Protein AF-A0A1L7XWR5-F1 (afdb_monomer)

InterPro domains:
  IPR015366 Peptidase S53, activation domain [PF09286] (28-87)
  IPR036852 Peptidase S8/S53 domain superfamily [G3DSA:3.40.50.200] (142-328)
  IPR036852 Peptidase S8/S53 domain superfamily [SSF52743] (166-321)
  IPR050819 Tripeptidyl-peptidase I and related peptidases [PTHR14218] (2-321)

Nearest PDB structures (foldseek):
  6fj3-assembly1_A  TM=2.802E-01  e=8.140E-01  Homo sapiens
  8opq-assembly1_B  TM=5.901E-01  e=5.279E+00  Homo sapiens

Foldseek 3Di:
DQCPDPPHPNDVVFDDPVRLQVVQDDDDDSFNDDDDDDDQVVVCVQFVWDKDWDADPPPRDIDIETPDTHHPPVCPVVDLDDPPYPDPDDFDDDDPPPPPDDDPDDDPPDDDPADDDDDDDDDPPPDPDVPLSCLCVLVPPPPPPVVVPDDQFEEEEEDEAQAAADLVLLLVLCCRRLVDDPCVVQDAAEDEFQLFHHDDDDDDCRRHVVNHVRVSVVCSNRPPHHYYYYTYHGPLCPQQQQPVSNNDPPRGGPNGNVHHATLEYEYATFTWDDPPPSSLVVVLVSLVSCVSNNHAYEYEQDPPAQDPPPPHRTTTPPQVSPVPDPRYHYPHDPRPDD

Sequence (338 aa):
MDVSDPLSPNYGKHWSPEKVSISSKMSTSNKKQLVETFASSEAQSLLKTEYREYEHLGTSKRSVGCEEYSVPADLRRHIDYVTPTVNTAVIIKRSSNRWGGRPEMTPNTNLPPPIIPGKLTKRDSGGYFIGLGNFQLLSCPEHPRLLADIPRSTYAVVEYNSQGYYAPDLFSFLANLVTVTNYANYDPTVYVMSDANMYQGSPNFDDYGEGNLDVQVAQGLVYPAHTMYYQLNDDDVFLDAVDASYCSVGKAGSNCGTIPIADVIGVSWGGEETPGNAYQTRTCNEYMKLGLLGTTMLYASGDNGVGDGCTTFQIDFSASCLSDLPVVSASAPVAIPC

Secondary structure (DSSP, 8-state):
-TTT-TTSTTTT-PPPHHHHHHHTPPTT-S-SS------HHHHHHHHT---EEEE-TTT--EEEE-S-----GGGGGG-S--TTSS---------STTS---------S-PPPPPPSS-----SSS-----GGGHHHHS-TT-HHHHSSS---EEEEEE-TT----HHHHHHHHHHTS--TTGGGG--EEEE-TT-----SS--HHHHHHHHHHHHHHHHHHTTSEEEEEE-SSGGGHHHHH-TTT--TTTS-TTTT-SPPPSEEEE---EE--TT-HHHHHHHHHHHHHHHHTPEEEEE--SSTT-TTSSS--PEETGGGGGG-SSEEEE-------

Solvent-accessible surface area (backbone atoms only — not comparable to full-atom values): 20399 Å² total; per-residue (Å²): 103,62,40,73,35,87,85,37,98,40,41,76,60,49,44,52,72,66,56,56,51,62,78,63,61,66,89,96,49,93,48,79,59,90,84,82,92,68,57,69,71,54,48,24,62,69,27,62,36,61,78,46,82,44,66,41,90,90,74,68,52,72,46,64,24,26,90,54,72,48,71,60,76,88,47,53,88,77,50,84,72,71,82,68,32,75,68,84,77,69,66,54,88,78,72,83,81,74,69,70,84,70,77,85,77,73,86,70,92,74,72,74,78,87,80,78,83,89,73,93,72,85,64,100,65,95,59,90,64,86,58,68,73,50,40,58,68,63,35,65,78,89,41,74,74,65,62,71,76,49,79,82,54,36,40,27,40,51,45,50,37,51,40,20,56,54,66,72,59,45,40,50,44,32,42,73,49,59,62,42,81,68,37,82,81,66,63,57,54,74,44,70,38,70,69,28,51,66,51,82,73,82,92,46,62,90,48,24,43,64,43,36,50,51,51,44,53,50,49,42,54,49,55,90,44,53,42,34,35,38,39,26,46,49,86,85,41,60,56,13,35,54,33,57,45,61,49,46,83,90,75,44,28,94,54,41,30,64,47,81,83,45,48,30,36,40,28,81,62,43,24,72,60,58,88,89,40,49,63,62,54,50,52,40,57,52,53,48,51,41,34,41,55,56,27,39,38,36,23,36,30,57,92,56,53,56,18,93,68,89,75,55,84,46,53,1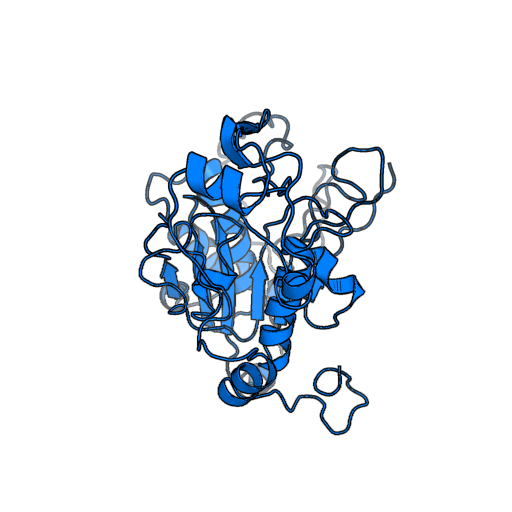8,27,68,30,52,51,37,86,84,38,94,39,48,46,50,64,69,61,82,74,66,78,132

Mean predicted aligned error: 13.25 Å

Structure (mmCIF, N/CA/C/O backbone):
data_AF-A0A1L7XWR5-F1
#
_entry.id   AF-A0A1L7XWR5-F1
#
loop_
_atom_site.group_PDB
_atom_site.id
_atom_site.type_symbol
_atom_site.label_atom_id
_atom_site.label_alt_id
_atom_site.label_comp_id
_atom_site.label_asym_id
_atom_site.label_entity_id
_atom_site.label_seq_id
_atom_site.pdbx_PDB_ins_code
_atom_site.Cartn_x
_atom_site.Cartn_y
_atom_site.Cartn_z
_atom_site.occupancy
_atom_site.B_iso_or_equiv
_atom_site.auth_seq_id
_atom_site.auth_comp_id
_atom_site.auth_asym_id
_atom_site.auth_atom_id
_atom_site.pdbx_PDB_model_num
ATOM 1 N N . MET A 1 1 ? -7.306 -19.346 0.291 1.00 76.62 1 MET A N 1
ATOM 2 C CA . MET A 1 1 ? -6.435 -20.529 0.124 1.00 76.62 1 MET A CA 1
ATOM 3 C C . MET A 1 1 ? -6.655 -21.266 -1.191 1.00 76.62 1 MET A C 1
ATOM 5 O O . MET A 1 1 ? -5.682 -21.474 -1.890 1.00 76.62 1 MET A O 1
ATOM 9 N N . ASP A 1 2 ? -7.885 -21.617 -1.584 1.00 84.81 2 ASP A N 1
ATOM 10 C CA . ASP A 1 2 ? -8.145 -22.416 -2.804 1.00 84.81 2 ASP A CA 1
ATOM 11 C C . ASP A 1 2 ? -7.499 -21.880 -4.104 1.00 84.81 2 ASP A C 1
ATOM 13 O O . ASP A 1 2 ? -6.978 -22.650 -4.898 1.00 84.81 2 ASP A O 1
ATOM 17 N N . VAL A 1 3 ? -7.479 -20.560 -4.311 1.00 84.81 3 VAL A N 1
ATOM 18 C CA . VAL A 1 3 ? -6.892 -19.950 -5.524 1.00 84.81 3 VAL A CA 1
ATOM 19 C C . VAL A 1 3 ? -5.383 -19.693 -5.433 1.00 84.81 3 VAL A C 1
ATOM 21 O O . VAL A 1 3 ? -4.763 -19.347 -6.433 1.00 84.81 3 VAL A O 1
ATOM 24 N N . SER A 1 4 ? -4.797 -19.844 -4.242 1.00 83.06 4 SER A N 1
ATOM 25 C CA . SER A 1 4 ? -3.403 -19.496 -3.932 1.00 83.06 4 SER A CA 1
ATOM 26 C C . SER A 1 4 ? -2.537 -20.708 -3.573 1.00 83.06 4 SER A C 1
ATOM 28 O O . SER A 1 4 ? -1.318 -20.591 -3.546 1.00 83.06 4 SER A O 1
ATOM 30 N N . ASP A 1 5 ? -3.143 -21.860 -3.279 1.00 84.06 5 ASP A N 1
ATOM 31 C CA . ASP A 1 5 ? -2.434 -23.115 -3.028 1.00 84.06 5 ASP A CA 1
ATOM 32 C C . ASP A 1 5 ? -1.993 -23.742 -4.363 1.00 84.06 5 ASP A C 1
ATOM 34 O O . ASP A 1 5 ? -2.866 -24.096 -5.159 1.00 84.06 5 ASP A O 1
ATOM 38 N N . PRO A 1 6 ? -0.682 -23.919 -4.624 1.00 85.69 6 PRO A N 1
ATOM 39 C CA . PRO A 1 6 ? -0.184 -24.499 -5.874 1.00 85.69 6 PRO A CA 1
ATOM 40 C C . PRO A 1 6 ? -0.630 -25.950 -6.108 1.00 85.69 6 PRO A C 1
ATOM 42 O O . PRO A 1 6 ? -0.539 -26.440 -7.232 1.00 85.69 6 PRO A O 1
ATOM 45 N N . LEU A 1 7 ? -1.109 -26.649 -5.073 1.00 91.44 7 LEU A N 1
ATOM 46 C CA . LEU A 1 7 ? -1.662 -28.000 -5.183 1.00 91.44 7 LEU A CA 1
ATOM 47 C C . LEU A 1 7 ? -3.163 -28.007 -5.503 1.00 91.44 7 LEU A C 1
ATOM 49 O O . LEU A 1 7 ? -3.713 -29.062 -5.832 1.00 91.44 7 LEU A O 1
ATOM 53 N N . SER A 1 8 ? -3.843 -26.860 -5.417 1.00 91.00 8 SER A N 1
ATOM 54 C CA . SER A 1 8 ? -5.266 -26.771 -5.728 1.00 91.00 8 SER A CA 1
ATOM 55 C C . SER A 1 8 ? -5.517 -26.820 -7.241 1.00 91.00 8 SER A C 1
ATOM 57 O O . SER A 1 8 ? -4.844 -26.127 -8.008 1.00 91.00 8 SER A O 1
ATOM 59 N N . PRO A 1 9 ? -6.570 -27.523 -7.710 1.00 94.75 9 PRO A N 1
ATOM 60 C CA . PRO A 1 9 ? -7.028 -27.413 -9.097 1.00 94.75 9 PRO A CA 1
ATOM 61 C C . PRO A 1 9 ? -7.521 -26.000 -9.469 1.00 94.75 9 PRO A C 1
ATOM 63 O O . PRO A 1 9 ? -7.780 -25.733 -10.649 1.00 94.75 9 PRO A O 1
ATOM 66 N N . ASN A 1 10 ? -7.694 -25.106 -8.490 1.00 90.62 10 ASN A N 1
ATOM 67 C CA . ASN A 1 10 ? -8.082 -23.710 -8.681 1.00 90.62 10 ASN A CA 1
ATOM 68 C C . ASN A 1 10 ? -6.920 -22.720 -8.553 1.00 90.62 10 ASN A C 1
ATOM 70 O O . ASN A 1 10 ? -7.166 -21.516 -8.625 1.00 90.62 10 ASN A O 1
ATOM 74 N N . TYR A 1 11 ? -5.678 -23.193 -8.420 1.00 89.25 11 TYR A N 1
ATOM 75 C CA . TYR A 1 11 ? -4.504 -22.324 -8.374 1.00 89.25 11 TYR A CA 1
ATOM 76 C C . TYR A 1 11 ? -4.467 -21.345 -9.558 1.00 89.25 11 TYR A C 1
ATOM 78 O O . TYR A 1 11 ? -4.669 -21.740 -10.710 1.00 89.25 11 TYR A O 1
ATOM 86 N N . GLY A 1 12 ? -4.263 -20.057 -9.266 1.00 84.75 12 GLY A N 1
ATOM 87 C CA . GLY A 1 12 ? -4.230 -18.978 -10.259 1.00 84.75 12 GLY A CA 1
ATOM 88 C C . GLY A 1 12 ? -5.597 -18.587 -10.838 1.00 84.75 12 GLY A C 1
ATOM 89 O O . GLY A 1 12 ? -5.690 -17.635 -11.611 1.00 84.75 12 GLY A O 1
ATOM 90 N N . LYS A 1 13 ? -6.691 -19.270 -10.464 1.00 90.44 13 LYS A N 1
ATOM 91 C CA . LYS A 1 13 ? -8.064 -18.905 -10.865 1.00 90.44 13 LYS A CA 1
ATOM 92 C C . LYS A 1 13 ? -8.631 -17.838 -9.927 1.00 90.44 13 LYS A C 1
ATOM 94 O O . LYS A 1 13 ? -9.610 -18.071 -9.211 1.00 90.44 13 LYS A O 1
ATOM 99 N N . HIS A 1 14 ? -7.983 -16.675 -9.927 1.00 89.19 14 HIS A N 1
ATOM 100 C CA . HIS A 1 14 ? -8.371 -15.508 -9.139 1.00 89.19 14 HIS A CA 1
ATOM 101 C C . HIS A 1 14 ? -9.806 -15.051 -9.453 1.00 89.19 14 HIS A C 1
ATOM 103 O O . HIS A 1 14 ? -10.404 -15.386 -10.478 1.00 89.19 14 HIS A O 1
ATOM 109 N N . TRP A 1 15 ? -10.413 -14.359 -8.499 1.00 90.12 15 TRP A N 1
ATOM 110 C CA . TRP A 1 15 ? -11.811 -13.952 -8.529 1.00 90.12 15 TRP A CA 1
ATOM 111 C C . TRP A 1 15 ? -11.964 -12.605 -9.232 1.00 90.12 15 TRP A C 1
ATOM 113 O O . TRP A 1 15 ? -11.101 -11.742 -9.125 1.00 90.12 15 TRP A O 1
ATOM 123 N N . SER A 1 16 ? -13.098 -12.395 -9.909 1.00 88.19 16 SER A N 1
ATOM 124 C CA . SER A 1 16 ? -13.423 -11.069 -10.439 1.00 88.19 16 SER A CA 1
ATOM 125 C C . SER A 1 16 ? -13.763 -10.090 -9.304 1.00 88.19 16 SER A C 1
ATOM 127 O O . SER A 1 16 ? -14.250 -10.525 -8.248 1.00 88.19 16 SER A O 1
ATOM 129 N N . PRO A 1 17 ? -13.602 -8.771 -9.522 1.00 83.75 17 PRO A N 1
ATOM 130 C CA . PRO A 1 17 ? -14.067 -7.752 -8.585 1.00 83.75 17 PRO A CA 1
ATOM 131 C C . PRO A 1 17 ? -15.535 -7.925 -8.181 1.00 83.75 17 PRO A C 1
ATOM 133 O O . PRO A 1 17 ? -15.865 -7.794 -6.999 1.00 83.75 17 PRO A O 1
ATOM 136 N N . GLU A 1 18 ? -16.424 -8.307 -9.111 1.00 82.12 18 GLU A N 1
ATOM 137 C CA . GLU A 1 18 ? -17.829 -8.534 -8.757 1.00 82.12 18 GLU A CA 1
ATOM 138 C C . GLU A 1 18 ? -17.972 -9.704 -7.785 1.00 82.12 18 GLU A C 1
ATOM 140 O O . GLU A 1 18 ? -18.685 -9.589 -6.786 1.00 82.12 18 GLU A O 1
ATOM 145 N N . LYS A 1 19 ? -17.259 -10.810 -8.025 1.00 84.31 19 LYS A N 1
ATOM 146 C CA . LYS A 1 19 ? -17.309 -11.993 -7.161 1.00 84.31 19 LYS A CA 1
ATOM 147 C C . LYS A 1 19 ? -16.801 -11.685 -5.751 1.00 84.31 19 LYS A C 1
ATOM 149 O O . LYS A 1 19 ? -17.468 -12.058 -4.787 1.00 84.31 19 LYS A O 1
ATOM 154 N N . VAL A 1 20 ? -15.682 -10.964 -5.630 1.00 81.56 20 VAL A N 1
ATOM 155 C CA . VAL A 1 20 ? -15.134 -10.515 -4.335 1.00 81.56 20 VAL A CA 1
ATOM 156 C C . VAL A 1 20 ? -16.104 -9.570 -3.622 1.00 81.56 20 VAL A C 1
ATOM 158 O O . VAL A 1 20 ? -16.300 -9.671 -2.408 1.00 81.56 20 VAL A O 1
ATOM 161 N N . SER A 1 21 ? -16.765 -8.672 -4.358 1.00 72.25 21 SER A N 1
ATOM 162 C CA . SER A 1 21 ? -17.758 -7.762 -3.781 1.00 72.25 21 SER A CA 1
ATOM 163 C C . SER A 1 21 ? -18.985 -8.507 -3.241 1.00 72.25 21 SER A C 1
ATOM 165 O O . SER A 1 21 ? -19.438 -8.212 -2.141 1.00 72.25 21 SER A O 1
ATOM 167 N N . ILE A 1 22 ? -19.500 -9.510 -3.960 1.00 60.16 22 ILE A N 1
ATOM 168 C CA . ILE A 1 22 ? -20.693 -10.275 -3.568 1.00 60.16 22 ILE A CA 1
ATOM 169 C C . ILE A 1 22 ? -20.408 -11.136 -2.337 1.00 60.16 22 ILE A C 1
ATOM 171 O O . ILE A 1 22 ? -21.226 -11.176 -1.421 1.00 60.16 22 ILE A O 1
ATOM 175 N N . SER A 1 23 ? -19.241 -11.783 -2.280 1.00 61.50 23 SER A N 1
ATOM 176 C CA . SER A 1 23 ? -18.859 -12.627 -1.143 1.00 61.50 23 SER A CA 1
ATOM 177 C C . SER A 1 23 ? -18.584 -11.845 0.141 1.00 61.50 23 SER A C 1
ATOM 179 O O . SER A 1 23 ? -18.526 -12.445 1.208 1.00 61.50 23 SER A O 1
ATOM 181 N N . SER A 1 24 ? -18.392 -10.526 0.048 1.00 58.28 24 SER A N 1
ATOM 182 C CA . SER A 1 24 ? -18.070 -9.652 1.183 1.00 58.28 24 SER A CA 1
ATOM 183 C C . SER A 1 24 ? -19.215 -8.723 1.609 1.00 58.28 24 SER A C 1
ATOM 185 O O . SER A 1 24 ? -19.015 -7.880 2.482 1.00 58.28 24 SER A O 1
ATOM 187 N N . LYS A 1 25 ? -20.422 -8.863 1.037 1.00 52.88 25 LYS A N 1
ATOM 188 C CA . LYS A 1 25 ? -21.599 -8.084 1.454 1.00 52.88 25 LYS A CA 1
ATOM 189 C C . LYS A 1 25 ? -22.248 -8.674 2.708 1.00 52.88 25 LYS A C 1
ATOM 191 O O . LYS A 1 25 ? -22.830 -9.754 2.660 1.00 52.88 25 LYS A O 1
ATOM 196 N N . MET A 1 26 ? -22.263 -7.894 3.790 1.00 43.22 26 MET A N 1
ATOM 197 C CA . MET A 1 26 ? -23.325 -7.951 4.799 1.00 43.22 26 MET A CA 1
ATOM 198 C C . MET A 1 26 ? -24.388 -6.892 4.454 1.00 43.22 26 MET A C 1
ATOM 200 O O . MET A 1 26 ? -24.079 -5.830 3.928 1.00 43.22 26 MET A O 1
ATOM 204 N N . SER A 1 27 ? -25.655 -7.255 4.636 1.00 45.78 27 SER A N 1
ATOM 205 C CA . SER A 1 27 ? -26.859 -6.653 4.040 1.00 45.78 27 SER A CA 1
ATOM 206 C C . SER A 1 27 ? -27.030 -5.115 4.133 1.00 45.78 27 SER A C 1
ATOM 208 O O . SER A 1 27 ? -26.594 -4.461 5.072 1.00 45.78 27 SER A O 1
ATOM 210 N N . THR A 1 28 ? -27.790 -4.597 3.153 1.00 37.12 28 THR A N 1
ATOM 211 C CA . THR A 1 28 ? -28.403 -3.261 2.928 1.00 37.12 28 THR A CA 1
ATOM 212 C C . THR A 1 28 ? -27.564 -2.061 2.476 1.00 37.12 28 THR A C 1
ATOM 214 O O . THR A 1 28 ? -28.161 -1.107 1.982 1.00 37.12 28 THR A O 1
ATOM 217 N N . SER A 1 29 ? -26.230 -2.099 2.496 1.00 45.16 29 SER A N 1
ATOM 218 C CA . SER A 1 29 ? -25.397 -1.036 1.900 1.00 45.16 29 SER A CA 1
ATOM 219 C C . SER A 1 29 ? -24.349 -1.618 0.952 1.00 45.16 29 SER A C 1
ATOM 221 O O . SER A 1 29 ? -23.765 -2.661 1.224 1.00 45.16 29 SER A O 1
ATOM 223 N N . ASN A 1 30 ? -24.092 -0.950 -0.179 1.00 49.28 30 ASN A N 1
ATOM 224 C CA . ASN A 1 30 ? -22.962 -1.292 -1.056 1.00 49.28 30 ASN A CA 1
ATOM 225 C C . ASN A 1 30 ? -21.606 -0.872 -0.452 1.00 49.28 30 ASN A C 1
ATOM 227 O O . ASN A 1 30 ? -20.569 -1.206 -1.020 1.00 49.28 30 ASN A O 1
ATOM 231 N N . LYS A 1 31 ? -21.609 -0.155 0.682 1.00 55.38 31 LYS A N 1
ATOM 232 C CA . LYS A 1 31 ? -20.412 0.225 1.439 1.00 55.38 31 LYS A CA 1
ATOM 233 C C . LYS A 1 31 ? -20.190 -0.757 2.591 1.00 55.38 31 LYS A C 1
ATOM 235 O O . LYS A 1 31 ? -21.132 -1.064 3.317 1.00 55.38 31 LYS A O 1
ATOM 240 N N . LYS A 1 32 ? -18.948 -1.228 2.761 1.00 66.25 32 LYS A N 1
ATOM 241 C CA . LYS A 1 32 ? -18.541 -2.185 3.815 1.00 66.25 32 LYS A CA 1
ATOM 242 C C . LYS A 1 32 ? -18.140 -1.492 5.126 1.00 66.25 32 LYS A C 1
ATOM 244 O O . LYS A 1 32 ? -17.663 -2.143 6.057 1.00 66.25 32 LYS A O 1
ATOM 249 N N . GLN A 1 33 ? -18.320 -0.177 5.165 1.00 66.25 33 GLN A N 1
ATOM 250 C CA . GLN A 1 33 ? -18.161 0.700 6.311 1.00 66.25 33 GLN A CA 1
ATOM 251 C C . GLN A 1 33 ? -19.378 1.631 6.343 1.00 66.25 33 GLN A C 1
ATOM 253 O O . GLN A 1 33 ? -19.776 2.186 5.312 1.00 66.25 33 GLN A O 1
ATOM 258 N N . LEU A 1 34 ? -19.993 1.768 7.516 1.00 66.56 34 LEU A N 1
ATOM 259 C CA . LEU A 1 34 ? -20.953 2.830 7.783 1.00 66.56 34 LEU A CA 1
ATOM 260 C C . LEU A 1 34 ? -20.170 3.980 8.395 1.00 66.56 34 LEU A C 1
ATOM 262 O O . LEU A 1 34 ? -19.492 3.778 9.402 1.00 66.56 34 LEU A O 1
ATOM 266 N N . VAL A 1 35 ? -20.271 5.163 7.799 1.00 66.00 35 VAL A N 1
ATOM 267 C CA . VAL A 1 35 ? -19.694 6.357 8.401 1.00 66.00 35 VAL A CA 1
ATOM 268 C C . VAL A 1 35 ? -20.746 7.435 8.516 1.00 66.00 35 VAL A C 1
ATOM 270 O O . VAL A 1 35 ? -21.403 7.781 7.539 1.00 66.00 35 VAL A O 1
ATOM 273 N N . GLU A 1 36 ? -20.865 7.947 9.730 1.00 69.62 36 GLU A N 1
ATOM 274 C CA . GLU A 1 36 ? -21.805 8.976 10.133 1.00 69.62 36 GLU A CA 1
ATOM 275 C C . GLU A 1 36 ? -21.054 9.998 10.988 1.00 69.62 36 GLU A C 1
ATOM 277 O O . GLU A 1 36 ? -20.123 9.653 11.721 1.00 69.62 36 GLU A O 1
ATOM 282 N N . THR A 1 37 ? -21.431 11.270 10.871 1.00 73.69 37 THR A N 1
ATOM 283 C CA . THR A 1 37 ? -20.852 12.346 11.683 1.00 73.69 37 THR A CA 1
ATOM 284 C C . THR A 1 37 ? -21.762 12.627 12.866 1.00 73.69 37 THR A C 1
ATOM 286 O O . THR A 1 37 ? -22.933 12.949 12.686 1.00 73.69 37 THR A O 1
ATOM 289 N N . PHE A 1 38 ? -21.201 12.555 14.070 1.00 76.00 38 PHE A N 1
ATOM 290 C CA . PHE A 1 38 ? -21.905 12.828 15.319 1.00 76.00 38 PHE A CA 1
ATOM 291 C C . PHE A 1 38 ? -21.241 13.986 16.058 1.00 76.00 38 PHE A C 1
ATOM 293 O O . PHE A 1 38 ? -20.030 14.202 15.948 1.00 76.00 38 PHE A O 1
ATOM 300 N N . ALA A 1 39 ? -22.009 14.699 16.881 1.00 83.19 39 ALA A N 1
ATOM 301 C CA . ALA A 1 39 ? -21.397 15.516 17.922 1.00 83.19 39 ALA A CA 1
ATOM 302 C C . ALA A 1 39 ? -20.656 14.601 18.916 1.00 83.19 39 ALA A C 1
ATOM 304 O O . ALA A 1 39 ? -21.131 13.506 19.217 1.00 83.19 39 ALA A O 1
ATOM 305 N N . SER A 1 40 ? -19.525 15.048 19.477 1.00 82.81 40 SER A N 1
ATOM 306 C CA . SER A 1 40 ? -18.752 14.237 20.440 1.00 82.81 40 SER A CA 1
ATOM 307 C C . SER A 1 40 ? -19.623 13.729 21.602 1.00 82.81 40 SER A C 1
ATOM 309 O O . SER A 1 40 ? -19.598 12.547 21.932 1.00 82.81 40 SER A O 1
ATOM 311 N N . SER A 1 41 ? -20.492 14.584 22.152 1.00 86.50 41 SER A N 1
ATOM 312 C CA . SER A 1 41 ? -21.430 14.215 23.221 1.00 86.50 41 SER A CA 1
ATOM 313 C C . SER A 1 41 ? -22.398 13.093 22.829 1.00 86.50 41 SER A C 1
ATOM 315 O O . SER A 1 41 ? -22.708 12.228 23.648 1.00 86.50 41 SER A O 1
ATOM 317 N N . GLU A 1 42 ? -22.862 13.091 21.584 1.00 89.50 42 GLU A N 1
ATOM 318 C CA . GLU A 1 42 ? -23.761 12.073 21.049 1.00 89.50 42 GLU A CA 1
ATOM 319 C C . GLU A 1 42 ? -23.023 10.748 20.842 1.00 89.50 42 GLU A C 1
ATOM 321 O O . GLU A 1 42 ? -23.494 9.707 21.298 1.00 89.50 42 GLU A O 1
ATOM 326 N N . ALA A 1 43 ? -21.823 10.789 20.257 1.00 87.44 43 ALA A N 1
ATOM 327 C CA . ALA A 1 43 ? -20.989 9.607 20.064 1.00 87.44 43 ALA A CA 1
ATOM 328 C C . ALA A 1 43 ? -20.615 8.941 21.403 1.00 87.44 43 ALA A C 1
ATOM 330 O O . ALA A 1 43 ? -20.720 7.721 21.534 1.00 87.44 43 ALA A O 1
ATOM 331 N N . GLN A 1 44 ? -20.260 9.738 22.419 1.00 91.00 44 GLN A N 1
ATOM 332 C CA . GLN A 1 44 ? -20.015 9.256 23.786 1.00 91.00 44 GLN A CA 1
ATOM 333 C C . GLN A 1 44 ? -21.244 8.565 24.385 1.00 91.00 44 GLN A C 1
ATOM 335 O O . GLN A 1 44 ? -21.120 7.522 25.027 1.00 91.00 44 GLN A O 1
ATOM 340 N N . SER A 1 45 ? -22.441 9.113 24.153 1.00 92.12 45 SER A N 1
ATOM 341 C CA . SER A 1 45 ? -23.691 8.527 24.644 1.00 92.12 45 SER A CA 1
ATOM 342 C C . SER A 1 45 ? -24.036 7.213 23.938 1.00 92.12 45 SER A C 1
ATOM 344 O O . SER A 1 45 ? -24.410 6.249 24.609 1.00 92.12 45 SER A O 1
ATOM 346 N N . LEU A 1 46 ? -23.887 7.157 22.611 1.00 91.31 46 LEU A N 1
ATOM 347 C CA . LEU A 1 46 ? -24.183 5.975 21.794 1.00 91.31 46 LEU A CA 1
ATOM 348 C C . LEU A 1 46 ? -23.258 4.802 22.120 1.00 91.31 46 LEU A C 1
ATOM 350 O O . LEU A 1 46 ? -23.715 3.668 22.266 1.00 91.31 46 LEU A O 1
ATOM 354 N N . LEU A 1 47 ? -21.965 5.090 22.245 1.00 93.06 47 LEU A N 1
ATOM 355 C CA . LEU A 1 47 ? -20.919 4.089 22.435 1.00 93.06 47 LEU A CA 1
ATOM 356 C C . LEU A 1 47 ? -20.577 3.862 23.910 1.00 93.06 47 LEU A C 1
ATOM 358 O O . LEU A 1 47 ? -19.694 3.064 24.205 1.00 93.06 47 LEU A O 1
ATOM 362 N N . LYS A 1 48 ? -21.255 4.557 24.836 1.00 94.00 48 LYS A N 1
ATOM 363 C CA . LYS A 1 48 ? -20.970 4.539 26.281 1.00 94.00 48 LYS A CA 1
ATOM 364 C C . LYS A 1 48 ? -19.469 4.666 26.556 1.00 94.00 48 LYS A C 1
ATOM 366 O O . LYS A 1 48 ? -18.866 3.782 27.156 1.00 94.00 48 LYS A O 1
ATOM 371 N N . THR A 1 49 ? -18.885 5.745 26.052 1.00 92.94 49 THR A N 1
ATOM 372 C CA . THR A 1 49 ? -17.441 5.996 26.083 1.00 92.94 49 THR A CA 1
ATOM 373 C C . THR A 1 49 ? -17.132 7.443 26.466 1.00 92.94 49 THR A C 1
ATOM 375 O O . THR A 1 49 ? -18.030 8.287 26.505 1.00 92.94 49 THR A O 1
ATOM 378 N N . GLU A 1 50 ? -15.860 7.732 26.723 1.00 90.38 50 GLU A N 1
ATOM 379 C CA . GLU A 1 50 ? -15.318 9.075 26.907 1.00 90.38 50 GLU A CA 1
ATOM 380 C C . GLU A 1 50 ? -14.203 9.315 25.881 1.00 90.38 50 GLU A C 1
ATOM 382 O O . GLU A 1 50 ? -13.164 8.653 25.909 1.00 90.38 50 GLU A O 1
ATOM 387 N N . TYR A 1 51 ? -14.419 10.267 24.972 1.00 89.38 51 TYR A N 1
ATOM 388 C CA . TYR A 1 51 ? -13.428 10.644 23.970 1.00 89.38 51 TYR A CA 1
ATOM 389 C C . TYR A 1 51 ? -12.433 11.647 24.543 1.00 89.38 51 TYR A C 1
ATOM 391 O O . TYR A 1 51 ? -12.806 12.640 25.171 1.00 89.38 51 TYR A O 1
ATOM 399 N N . ARG A 1 52 ? -11.151 11.419 24.263 1.00 86.06 52 ARG A N 1
ATOM 400 C CA . ARG A 1 52 ? -10.044 12.301 24.635 1.00 86.06 52 ARG A CA 1
ATOM 401 C C . ARG A 1 52 ? -9.147 12.544 23.427 1.00 86.06 52 ARG A C 1
ATOM 403 O O . ARG A 1 52 ? -9.125 11.760 22.480 1.00 86.06 52 ARG A O 1
ATOM 410 N N . GLU A 1 53 ? -8.418 13.652 23.468 1.00 83.94 53 GLU A N 1
ATOM 411 C CA . GLU A 1 53 ? -7.345 13.925 22.517 1.00 83.94 53 GLU A CA 1
ATOM 412 C C . GLU A 1 53 ? -6.028 13.403 23.100 1.00 83.94 53 GLU A C 1
ATOM 414 O O . GLU A 1 53 ? -5.662 13.740 24.227 1.00 83.94 53 GLU A O 1
ATOM 419 N N . TYR A 1 54 ? -5.333 12.575 22.330 1.00 76.12 54 TYR A N 1
ATOM 420 C CA . TYR A 1 54 ? -4.055 11.968 22.668 1.00 76.12 54 TYR A CA 1
ATOM 421 C C . TYR A 1 54 ? -2.971 12.545 21.767 1.00 76.12 54 TYR A C 1
ATOM 423 O O . TYR A 1 54 ? -3.181 12.729 20.569 1.00 76.12 54 TYR A O 1
ATOM 431 N N . GLU A 1 55 ? -1.798 12.805 22.331 1.00 77.38 55 GLU A N 1
ATOM 432 C CA . GLU A 1 55 ? -0.616 13.218 21.580 1.00 77.38 55 GLU A CA 1
ATOM 433 C C . GLU A 1 55 ? 0.431 12.110 21.637 1.00 77.38 55 GLU A C 1
ATOM 435 O O . GLU A 1 55 ? 0.802 11.636 22.713 1.00 77.38 55 GLU A O 1
ATOM 440 N N . HIS A 1 56 ? 0.908 11.692 20.469 1.00 67.81 56 HIS A N 1
ATOM 441 C CA . HIS A 1 56 ? 1.970 10.709 20.372 1.00 67.81 56 HIS A CA 1
ATOM 442 C C . HIS A 1 56 ? 3.320 11.351 20.725 1.00 67.81 56 HIS A C 1
ATOM 444 O O . HIS A 1 56 ? 3.804 12.233 20.014 1.00 67.81 56 HIS A O 1
ATOM 450 N N . LEU A 1 57 ? 3.959 10.875 21.799 1.00 64.56 57 LEU A N 1
ATOM 451 C CA . LEU A 1 57 ? 5.160 11.496 22.377 1.00 64.56 57 LEU A CA 1
ATOM 452 C C . LEU A 1 57 ? 6.359 11.580 21.413 1.00 64.56 57 LEU A C 1
ATOM 454 O O . LEU A 1 57 ? 7.203 12.455 21.577 1.00 64.56 57 LEU A O 1
ATOM 458 N N . GLY A 1 58 ? 6.455 10.679 20.428 1.00 60.16 58 GLY A N 1
ATOM 459 C CA . GLY A 1 58 ? 7.584 10.636 19.488 1.00 60.16 58 GLY A CA 1
ATOM 460 C C . GLY A 1 58 ? 7.422 11.497 18.232 1.00 60.16 58 GLY A C 1
ATOM 461 O O . GLY A 1 58 ? 8.416 11.847 17.606 1.00 60.16 58 GLY A O 1
ATOM 462 N N . THR A 1 59 ? 6.189 11.831 17.845 1.00 63.53 59 THR A N 1
ATOM 463 C CA . THR A 1 59 ? 5.894 12.520 16.569 1.00 63.53 59 THR A CA 1
ATOM 464 C C . THR A 1 59 ? 5.104 13.810 16.754 1.00 63.53 59 THR A C 1
ATOM 466 O O . THR A 1 59 ? 4.919 14.547 15.790 1.00 63.53 59 THR A O 1
ATOM 469 N N . SER A 1 60 ? 4.585 14.062 17.959 1.00 66.69 60 SER A N 1
ATOM 470 C CA . SER A 1 60 ? 3.602 15.111 18.248 1.00 66.69 60 SER A CA 1
ATOM 471 C C . SER A 1 60 ? 2.329 15.042 17.387 1.00 66.69 60 SER A C 1
ATOM 473 O O . SER A 1 60 ? 1.545 15.992 17.367 1.00 66.69 60 SER A O 1
ATOM 475 N N . LYS A 1 61 ? 2.067 13.915 16.695 1.00 63.91 61 LYS A N 1
ATOM 476 C CA . LYS A 1 61 ? 0.779 13.684 16.021 1.00 63.91 61 LYS A CA 1
ATOM 477 C C . LYS A 1 61 ? -0.315 13.589 17.092 1.00 63.91 61 LYS A C 1
ATOM 479 O O . LYS A 1 61 ? -0.185 12.834 18.058 1.00 63.91 61 LYS A O 1
ATOM 484 N N . ARG A 1 62 ? -1.396 14.352 16.912 1.00 70.62 62 ARG A N 1
ATOM 485 C CA . ARG A 1 62 ? -2.576 14.334 17.788 1.00 70.62 62 ARG A CA 1
ATOM 486 C C . ARG A 1 62 ? -3.658 13.455 17.170 1.00 70.62 62 ARG A C 1
ATOM 488 O O . ARG A 1 62 ? -3.874 13.496 15.962 1.00 70.62 62 ARG A O 1
ATOM 495 N N . SER A 1 63 ? -4.332 12.666 17.993 1.00 72.62 63 SER A N 1
ATOM 496 C CA . SER A 1 63 ? -5.420 11.778 17.584 1.00 72.62 63 SER A CA 1
ATOM 497 C C . SER A 1 63 ? -6.546 11.814 18.611 1.00 72.62 63 SER A C 1
ATOM 499 O O . SER A 1 63 ? -6.323 12.107 19.783 1.00 72.62 63 SER A O 1
ATOM 501 N N . VAL A 1 64 ? -7.774 11.545 18.175 1.00 80.38 64 VAL A N 1
ATOM 502 C CA . VAL A 1 64 ? -8.917 11.366 19.078 1.00 80.38 64 VAL A CA 1
ATOM 503 C C . VAL A 1 64 ? -9.099 9.872 19.311 1.00 80.38 64 VAL A C 1
ATOM 505 O O . VAL A 1 64 ? -8.985 9.095 18.369 1.00 80.38 64 VAL A O 1
ATOM 508 N N . GLY A 1 65 ? -9.372 9.480 20.551 1.00 83.75 65 GLY A N 1
ATOM 509 C CA . GLY A 1 65 ? -9.566 8.083 20.930 1.00 83.75 65 GLY A CA 1
ATOM 510 C C . GLY A 1 65 ? -10.332 7.947 22.238 1.00 83.75 65 GLY A C 1
ATOM 511 O O . GLY A 1 65 ? -10.734 8.946 22.841 1.00 83.75 65 GLY A O 1
ATOM 512 N N . CYS A 1 66 ? -10.508 6.715 22.698 1.00 86.06 66 CYS A N 1
ATOM 513 C CA . CYS A 1 66 ? -11.057 6.418 24.019 1.00 86.06 66 CYS A CA 1
ATOM 514 C C . CYS A 1 66 ? -10.433 5.146 24.609 1.00 86.06 66 CYS A C 1
ATOM 516 O O . CYS A 1 66 ? -9.884 4.325 23.876 1.00 86.06 66 CYS A O 1
ATOM 518 N N . GLU A 1 67 ? -10.566 4.952 25.921 1.00 84.00 67 GLU A N 1
ATOM 519 C CA . GLU A 1 67 ? -10.019 3.775 26.621 1.00 84.00 67 GLU A CA 1
ATOM 520 C C . GLU A 1 67 ? -10.910 2.531 26.492 1.00 84.00 67 GLU A C 1
ATOM 522 O O . GLU A 1 67 ? -10.414 1.410 26.420 1.00 84.00 67 GLU A O 1
ATOM 527 N N . GLU A 1 68 ? -12.227 2.719 26.411 1.00 87.38 68 GLU A N 1
ATOM 528 C CA . GLU A 1 68 ? -13.202 1.639 26.260 1.00 87.38 68 GLU A CA 1
ATOM 529 C C . GLU A 1 68 ? -14.473 2.137 25.572 1.00 87.38 68 GLU A C 1
ATOM 531 O O . GLU A 1 68 ? -14.805 3.317 25.643 1.00 87.38 68 GLU A O 1
ATOM 536 N N . TYR A 1 69 ? -15.211 1.242 24.918 1.00 92.00 69 TYR A N 1
ATOM 537 C CA . TYR A 1 69 ? -16.544 1.532 24.391 1.00 92.00 69 TYR A CA 1
ATOM 538 C C . TYR A 1 69 ? -17.422 0.280 24.432 1.00 92.00 69 TYR A C 1
ATOM 540 O O . TYR A 1 69 ? -16.945 -0.844 24.586 1.00 92.00 69 TYR A O 1
ATOM 548 N N . SER A 1 70 ? -18.730 0.465 24.295 1.00 91.81 70 SER A N 1
ATOM 549 C CA . SER A 1 70 ? -19.724 -0.601 24.291 1.00 91.81 70 SER A CA 1
ATOM 550 C C . SER A 1 70 ? -20.736 -0.413 23.170 1.00 91.81 70 SER A C 1
ATOM 552 O O . SER A 1 70 ? -21.168 0.695 22.867 1.00 91.81 70 SER A O 1
ATOM 554 N N . VAL A 1 71 ? -21.193 -1.531 22.612 1.00 92.62 71 VAL A N 1
ATOM 555 C CA . VAL A 1 71 ? -22.313 -1.583 21.665 1.00 92.62 71 VAL A CA 1
ATOM 556 C C . VAL A 1 71 ? -23.417 -2.495 22.212 1.00 92.62 71 VAL A C 1
ATOM 558 O O . VAL A 1 71 ? -23.130 -3.382 23.022 1.00 92.62 71 VAL A O 1
ATOM 561 N N . PRO A 1 72 ? -24.686 -2.316 21.801 1.00 93.38 72 PRO A N 1
ATOM 562 C CA . PRO A 1 72 ? -25.756 -3.253 22.130 1.00 93.38 72 PRO A CA 1
ATOM 563 C C . PRO A 1 72 ? -25.394 -4.697 21.757 1.00 93.38 72 PRO A C 1
ATOM 565 O O . PRO A 1 72 ? -24.836 -4.946 20.688 1.00 93.38 72 PRO A O 1
ATOM 568 N N . ALA A 1 73 ? -25.746 -5.657 22.619 1.00 90.88 73 ALA A N 1
ATOM 569 C CA . ALA A 1 73 ? -25.367 -7.063 22.455 1.00 90.88 73 ALA A CA 1
ATOM 570 C C . ALA A 1 73 ? -25.792 -7.644 21.094 1.00 90.88 73 ALA A C 1
ATOM 572 O O . ALA A 1 73 ? -25.009 -8.338 20.447 1.00 90.88 73 ALA A O 1
ATOM 573 N N . ASP A 1 74 ? -26.986 -7.285 20.621 1.00 92.62 74 ASP A N 1
ATOM 574 C CA . ASP A 1 74 ? -27.523 -7.752 19.339 1.00 92.62 74 ASP A CA 1
ATOM 575 C C . ASP A 1 74 ? -26.761 -7.196 18.124 1.00 92.62 74 ASP A C 1
ATOM 577 O O . ASP A 1 74 ? -26.764 -7.813 17.057 1.00 92.62 74 ASP A O 1
ATOM 581 N N . LEU A 1 75 ? -26.074 -6.057 18.281 1.00 89.00 75 LEU A N 1
ATOM 582 C CA . LEU A 1 75 ? -25.261 -5.432 17.234 1.00 89.00 75 LEU A CA 1
ATOM 583 C C . LEU A 1 75 ? -23.817 -5.936 17.217 1.00 89.00 75 LEU A C 1
ATOM 585 O O . LEU A 1 75 ? -23.146 -5.787 16.200 1.00 89.00 75 LEU A O 1
ATOM 589 N N . ARG A 1 76 ? -23.340 -6.585 18.288 1.00 85.81 76 ARG A N 1
ATOM 590 C CA . ARG A 1 76 ? -21.951 -7.067 18.393 1.00 85.81 76 ARG A CA 1
ATOM 591 C C . ARG A 1 76 ? -21.543 -7.983 17.235 1.00 85.81 76 ARG A C 1
ATOM 593 O O . ARG A 1 76 ? -20.408 -7.933 16.793 1.00 85.81 76 ARG A O 1
ATOM 600 N N . ARG A 1 77 ? -22.460 -8.809 16.725 1.00 85.88 77 ARG A N 1
ATOM 601 C CA . ARG A 1 77 ? -22.205 -9.709 15.580 1.00 85.88 77 ARG A CA 1
ATOM 602 C C . ARG A 1 77 ? -22.232 -9.011 14.212 1.00 85.88 77 ARG A C 1
ATOM 604 O O . ARG A 1 77 ? -22.059 -9.670 13.194 1.00 85.88 77 ARG A O 1
ATOM 611 N N . HIS A 1 78 ? -22.560 -7.722 14.188 1.00 84.69 78 HIS A N 1
ATOM 612 C CA . HIS A 1 78 ? -22.723 -6.919 12.977 1.00 84.69 78 HIS A CA 1
ATOM 613 C C . HIS A 1 78 ? -21.697 -5.789 12.858 1.00 84.69 78 HIS A C 1
ATOM 615 O O . HIS A 1 78 ? -21.697 -5.086 11.852 1.00 84.69 78 HIS A O 1
ATOM 621 N N . ILE A 1 79 ? -20.849 -5.613 13.872 1.00 84.19 79 ILE A N 1
ATOM 622 C CA . ILE A 1 79 ? -19.850 -4.551 13.955 1.00 84.19 79 ILE A CA 1
ATOM 623 C C . ILE A 1 79 ? -18.496 -5.217 14.176 1.00 84.19 79 ILE A C 1
ATOM 625 O O . ILE A 1 79 ? -18.295 -5.858 15.204 1.00 84.19 79 ILE A O 1
ATOM 629 N N . ASP A 1 80 ? -17.578 -5.042 13.226 1.00 80.19 80 ASP A N 1
ATOM 630 C CA . ASP A 1 80 ? -16.199 -5.522 13.369 1.00 80.19 80 ASP A CA 1
ATOM 631 C C . ASP A 1 80 ? -15.440 -4.667 14.396 1.00 80.19 80 ASP A C 1
ATOM 633 O O . ASP A 1 80 ? -14.843 -5.180 15.339 1.00 80.19 80 ASP A O 1
ATOM 637 N N . TYR A 1 81 ? -15.493 -3.343 14.226 1.00 83.50 81 TYR A N 1
ATOM 638 C CA . TYR A 1 81 ? -14.887 -2.354 15.114 1.00 83.50 81 TYR A CA 1
ATOM 639 C C . TYR A 1 81 ? -15.561 -0.990 14.933 1.00 83.50 81 TYR A C 1
ATOM 641 O O . TYR A 1 81 ? -16.270 -0.752 13.952 1.00 83.50 81 TYR A O 1
ATOM 649 N N . VAL A 1 82 ? -15.317 -0.084 15.878 1.00 84.06 82 VAL A N 1
ATOM 650 C CA . VAL A 1 82 ? -15.703 1.327 15.785 1.00 84.06 82 VAL A CA 1
ATOM 651 C C . VAL A 1 82 ? -14.432 2.166 15.847 1.00 84.06 82 VAL A C 1
ATOM 653 O O . VAL A 1 82 ? -13.587 1.956 16.709 1.00 84.06 82 VAL A O 1
ATOM 656 N N . THR A 1 83 ? -14.267 3.120 14.941 1.00 77.94 83 THR A N 1
ATOM 657 C CA . THR A 1 83 ? -13.129 4.050 14.931 1.00 77.94 83 THR A CA 1
ATOM 658 C C . THR A 1 83 ? -13.663 5.485 14.889 1.00 77.94 83 THR A C 1
ATOM 660 O O . THR A 1 83 ? -14.693 5.695 14.242 1.00 77.94 83 THR A O 1
ATOM 663 N N . PRO A 1 84 ? -13.047 6.459 15.588 1.00 71.75 84 PRO A N 1
ATOM 664 C CA . PRO A 1 84 ? -11.766 6.388 16.302 1.00 71.75 84 PRO A CA 1
ATOM 665 C C . PRO A 1 84 ? -11.928 6.089 17.805 1.00 71.75 84 PRO A C 1
ATOM 667 O O . PRO A 1 84 ? -11.859 7.003 18.613 1.00 71.75 84 PRO A O 1
ATOM 670 N N . THR A 1 85 ? -12.173 4.827 18.197 1.00 83.06 85 THR A N 1
ATOM 671 C CA . THR A 1 85 ? -12.337 4.426 19.614 1.00 83.06 85 THR A CA 1
ATOM 672 C C . THR A 1 85 ? -11.020 3.925 20.220 1.00 83.06 85 THR A C 1
ATOM 674 O O . THR A 1 85 ? -10.045 4.669 20.276 1.00 83.06 85 THR A O 1
ATOM 677 N N . VAL A 1 86 ? -10.964 2.667 20.658 1.00 73.62 86 VAL A N 1
ATOM 678 C CA . VAL A 1 86 ? -9.758 2.021 21.175 1.00 73.62 86 VAL A CA 1
ATOM 679 C C . VAL A 1 86 ? -8.877 1.664 19.982 1.00 73.62 86 VAL A C 1
ATOM 681 O O . VAL A 1 86 ? -8.955 0.561 19.441 1.00 73.62 86 VAL A O 1
ATOM 684 N N . ASN A 1 87 ? -8.080 2.623 19.518 1.00 60.94 87 ASN A N 1
ATOM 685 C CA . ASN A 1 87 ? -7.061 2.371 18.511 1.00 60.94 87 ASN A CA 1
ATOM 686 C C . ASN A 1 87 ? -5.739 2.996 18.957 1.00 60.94 87 ASN A C 1
ATOM 688 O O . ASN A 1 87 ? -5.589 4.213 18.974 1.00 60.94 87 ASN A O 1
ATOM 692 N N . THR A 1 88 ? -4.801 2.145 19.363 1.00 50.94 88 THR A N 1
ATOM 693 C CA . THR A 1 88 ? -3.458 2.533 19.818 1.00 50.94 88 THR A CA 1
ATOM 694 C C . THR A 1 88 ? -2.415 2.454 18.708 1.00 50.94 88 THR A C 1
ATOM 696 O O . THR A 1 88 ? -1.267 2.821 18.936 1.00 50.94 88 THR A O 1
ATOM 699 N N . ALA A 1 89 ? -2.787 1.975 17.517 1.00 45.06 89 ALA A N 1
ATOM 700 C CA . ALA A 1 89 ? -1.865 1.843 16.400 1.00 45.06 89 ALA A CA 1
ATOM 701 C C . ALA A 1 89 ? -1.626 3.218 15.761 1.00 45.06 89 ALA A C 1
ATOM 703 O O . ALA A 1 89 ? -2.362 3.642 14.872 1.00 45.06 89 ALA A O 1
ATOM 704 N N . VAL A 1 90 ? -0.602 3.924 16.240 1.00 46.00 90 VAL A N 1
ATOM 705 C CA . VAL A 1 90 ? 0.062 4.964 15.454 1.00 46.00 90 VAL A CA 1
ATOM 706 C C . VAL A 1 90 ? 1.144 4.246 14.666 1.00 46.00 90 VAL A C 1
ATOM 708 O O . VAL A 1 90 ? 2.111 3.753 15.242 1.00 46.00 90 VAL A O 1
ATOM 711 N N . ILE A 1 91 ? 0.956 4.140 13.358 1.00 49.12 91 ILE A N 1
ATOM 712 C CA . ILE A 1 91 ? 2.016 3.716 12.455 1.00 49.12 91 ILE A CA 1
ATOM 713 C C . ILE A 1 91 ? 2.935 4.943 12.274 1.00 49.12 91 ILE A C 1
ATOM 715 O O . ILE A 1 91 ? 2.493 6.097 12.263 1.00 49.12 91 ILE A O 1
ATOM 719 N N . ILE A 1 92 ? 4.249 4.728 12.357 1.00 47.00 92 ILE A N 1
ATOM 720 C CA . ILE A 1 92 ? 5.239 5.802 12.501 1.00 47.00 92 ILE A CA 1
ATOM 721 C C . ILE A 1 92 ? 6.281 5.643 11.405 1.00 47.00 92 ILE A C 1
ATOM 723 O O . ILE A 1 92 ? 6.898 4.588 11.288 1.00 47.00 92 ILE A O 1
ATOM 727 N N . LYS A 1 93 ? 6.582 6.738 10.695 1.00 41.59 93 LYS A N 1
ATOM 728 C CA . LYS A 1 93 ? 7.839 6.865 9.950 1.00 41.59 93 LYS A CA 1
ATOM 729 C C . LYS A 1 93 ? 9.007 6.673 10.909 1.00 41.59 93 LYS A C 1
ATOM 731 O O . LYS A 1 93 ? 9.272 7.553 11.735 1.00 41.59 93 LYS A O 1
ATOM 736 N N . ARG A 1 94 ? 9.750 5.576 10.801 1.00 47.53 94 ARG A N 1
ATOM 737 C CA . ARG A 1 94 ? 10.983 5.447 11.580 1.00 47.53 94 ARG A CA 1
ATOM 738 C C . ARG A 1 94 ? 12.049 6.330 10.955 1.00 47.53 94 ARG A C 1
ATOM 740 O O . ARG A 1 94 ? 12.321 6.275 9.763 1.00 47.53 94 ARG A O 1
ATOM 747 N N . SER A 1 95 ? 12.591 7.234 11.769 1.00 38.81 95 SER A N 1
ATOM 748 C CA . SER A 1 95 ? 13.600 8.189 11.326 1.00 38.81 95 SER A CA 1
ATOM 749 C C . SER A 1 95 ? 14.793 7.455 10.719 1.00 38.81 95 SER A C 1
ATOM 751 O O . SER A 1 95 ? 15.339 6.549 11.350 1.00 38.81 95 SER A O 1
ATOM 753 N N . SER A 1 96 ? 15.292 7.978 9.606 1.00 38.44 96 SER A N 1
ATOM 754 C CA . SER A 1 96 ? 16.590 7.688 8.985 1.00 38.44 96 SER A CA 1
ATOM 755 C C . SER A 1 96 ? 17.815 7.882 9.903 1.00 38.44 96 SER A C 1
ATOM 757 O O . SER A 1 96 ? 18.961 7.678 9.494 1.00 38.44 96 SER A O 1
ATOM 759 N N . ASN A 1 97 ? 17.629 8.232 11.176 1.00 35.31 97 ASN A N 1
ATOM 760 C CA . ASN A 1 97 ? 18.713 8.537 12.098 1.00 35.31 97 ASN A CA 1
ATOM 761 C C . ASN A 1 97 ? 19.265 7.297 12.806 1.00 35.31 97 ASN A C 1
ATOM 763 O O . ASN A 1 97 ? 19.238 7.192 14.031 1.00 35.31 97 ASN A O 1
ATOM 767 N N . ARG A 1 98 ? 19.875 6.394 12.029 1.00 35.62 98 ARG A N 1
ATOM 768 C CA . ARG A 1 98 ? 21.004 5.571 12.505 1.00 35.62 98 ARG A CA 1
ATOM 769 C C . ARG A 1 98 ? 22.167 5.464 11.518 1.00 35.62 98 ARG A C 1
ATOM 771 O O . ARG A 1 98 ? 23.052 4.637 11.728 1.00 35.62 98 ARG A O 1
ATOM 778 N N . TRP A 1 99 ? 22.296 6.379 10.555 1.00 32.09 99 TRP A N 1
ATOM 779 C CA . TRP A 1 99 ? 23.650 6.797 10.180 1.00 32.09 99 TRP A CA 1
ATOM 780 C C . TRP A 1 99 ? 24.111 7.877 11.151 1.00 32.09 99 TRP A C 1
ATOM 782 O O . TRP A 1 99 ? 23.996 9.071 10.897 1.00 32.09 99 TRP A O 1
ATOM 792 N N . GLY A 1 100 ? 24.631 7.438 12.304 1.00 30.92 100 GLY A N 1
ATOM 793 C CA . GLY A 1 100 ? 25.434 8.304 13.161 1.00 30.92 100 GLY A CA 1
ATOM 794 C C . GLY A 1 100 ? 26.445 9.050 12.292 1.00 30.92 100 GLY A C 1
ATOM 795 O O . GLY A 1 100 ? 27.107 8.423 11.460 1.00 30.92 100 GLY A O 1
ATOM 796 N N . GLY A 1 101 ? 26.473 10.378 12.441 1.00 31.84 101 GLY A N 1
ATOM 797 C CA . GLY A 1 101 ? 27.149 11.311 11.547 1.00 31.84 101 GLY A CA 1
ATOM 798 C C . GLY A 1 101 ? 28.457 10.763 10.992 1.00 31.84 101 GLY A C 1
ATOM 799 O O . GLY A 1 101 ? 29.455 10.640 11.703 1.00 31.84 101 GLY A O 1
ATOM 800 N N . ARG A 1 102 ? 28.459 10.443 9.697 1.00 35.75 102 ARG A N 1
ATOM 801 C CA . ARG A 1 102 ? 29.714 10.389 8.959 1.00 35.75 102 ARG A CA 1
ATOM 802 C C . ARG A 1 102 ? 30.106 11.835 8.669 1.00 35.75 102 ARG A C 1
ATOM 804 O O . ARG A 1 102 ? 29.239 12.598 8.244 1.00 35.75 102 ARG A O 1
ATOM 811 N N . PRO A 1 103 ? 31.365 12.233 8.910 1.00 35.03 103 PRO A N 1
ATOM 812 C CA . PRO A 1 103 ? 31.819 13.551 8.507 1.00 35.03 103 PRO A CA 1
ATOM 813 C C . PRO A 1 103 ? 31.588 13.698 7.004 1.00 35.03 103 PRO A C 1
ATOM 815 O O . PRO A 1 103 ? 31.842 12.765 6.239 1.00 35.03 103 PRO A O 1
ATOM 818 N N . GLU A 1 104 ? 31.064 14.860 6.632 1.00 32.84 104 GLU A N 1
ATOM 819 C CA . GLU A 1 104 ? 30.862 15.338 5.270 1.00 32.84 104 GLU A CA 1
ATOM 820 C C . GLU A 1 104 ? 32.031 14.874 4.379 1.00 32.84 104 GLU A C 1
ATOM 822 O O . GLU A 1 104 ? 33.171 15.322 4.536 1.00 32.84 104 GLU A O 1
ATOM 827 N N . MET A 1 105 ? 31.791 13.896 3.497 1.00 36.50 105 MET A N 1
ATOM 828 C CA . MET A 1 105 ? 32.808 13.502 2.525 1.00 36.50 105 MET A CA 1
ATOM 829 C C . MET A 1 105 ? 32.876 14.617 1.490 1.00 36.50 105 MET A C 1
ATOM 831 O O . MET A 1 105 ? 31.946 14.812 0.710 1.00 36.50 105 MET A O 1
ATOM 835 N N . THR A 1 106 ? 33.989 15.347 1.489 1.00 31.22 106 THR A N 1
ATOM 836 C CA . THR A 1 106 ? 34.318 16.290 0.424 1.00 31.22 106 THR A CA 1
ATOM 837 C C . THR A 1 106 ? 34.223 15.585 -0.938 1.00 31.22 106 THR A C 1
ATOM 839 O O . THR A 1 106 ? 34.613 14.415 -1.045 1.00 31.22 106 THR A O 1
ATOM 842 N N . PRO A 1 107 ? 33.714 16.249 -1.995 1.00 34.09 107 PRO A N 1
ATOM 843 C CA . PRO A 1 107 ? 33.584 15.626 -3.305 1.00 34.09 107 PRO A CA 1
ATOM 844 C C . PRO A 1 107 ? 34.979 15.283 -3.829 1.00 34.09 107 PRO A C 1
ATOM 846 O O . PRO A 1 107 ? 35.739 16.163 -4.233 1.00 34.09 107 PRO A O 1
ATOM 849 N N . ASN A 1 108 ? 35.349 14.003 -3.811 1.00 36.38 108 ASN A N 1
ATOM 850 C CA . ASN A 1 108 ? 36.541 13.568 -4.518 1.00 36.38 108 ASN A CA 1
ATOM 851 C C . ASN A 1 108 ? 36.190 13.529 -6.007 1.00 36.38 108 ASN A C 1
ATOM 853 O O . ASN A 1 108 ? 35.498 12.626 -6.472 1.00 36.38 108 ASN A O 1
ATOM 857 N N . THR A 1 109 ? 36.679 14.518 -6.750 1.00 36.62 109 THR A N 1
ATOM 858 C CA . THR A 1 109 ? 36.528 14.681 -8.203 1.00 36.62 109 THR A CA 1
ATOM 859 C C . THR A 1 109 ? 37.229 13.594 -9.030 1.00 36.62 109 THR A C 1
ATOM 861 O O . THR A 1 109 ? 37.261 13.679 -10.253 1.00 36.62 109 THR A O 1
ATOM 864 N N . ASN A 1 110 ? 37.753 12.546 -8.388 1.00 36.34 110 ASN A N 1
ATOM 865 C CA . ASN A 1 110 ? 38.406 11.409 -9.028 1.00 36.34 110 ASN A CA 1
ATOM 866 C C . ASN A 1 110 ? 37.613 10.116 -8.801 1.00 36.34 110 ASN A C 1
ATOM 868 O O . ASN A 1 110 ? 38.096 9.184 -8.153 1.00 36.34 110 ASN A O 1
ATOM 872 N N . LEU A 1 111 ? 36.387 10.046 -9.325 1.00 38.06 111 LEU A N 1
ATOM 873 C CA . LEU A 1 111 ? 35.714 8.757 -9.470 1.00 38.06 111 LEU A CA 1
ATOM 874 C C . LEU A 1 111 ? 36.407 7.974 -10.603 1.00 38.06 111 LEU A C 1
ATOM 876 O O . LEU A 1 111 ? 36.499 8.489 -11.720 1.00 38.06 111 LEU A O 1
ATOM 880 N N . PRO A 1 112 ? 36.931 6.761 -10.348 1.00 35.09 112 PRO A N 1
ATOM 881 C CA . PRO A 1 112 ? 37.422 5.900 -11.416 1.00 35.09 112 PRO A CA 1
ATOM 882 C C . PRO A 1 112 ? 36.257 5.484 -12.336 1.00 35.09 112 PRO A C 1
ATOM 884 O O . PRO A 1 112 ? 35.102 5.497 -11.901 1.00 35.09 112 PRO A O 1
ATOM 887 N N . PRO A 1 113 ? 36.538 5.123 -13.603 1.00 33.62 113 PRO A N 1
ATOM 888 C CA . PRO A 1 113 ? 35.505 4.764 -14.572 1.00 33.62 113 PRO A CA 1
ATOM 889 C C . PRO A 1 113 ? 34.667 3.561 -14.096 1.00 33.62 113 PRO A C 1
ATOM 891 O O . PRO A 1 113 ? 35.156 2.757 -13.294 1.00 33.62 113 PRO A O 1
ATOM 894 N N . PRO A 1 114 ? 33.417 3.424 -14.582 1.00 35.66 114 PRO A N 1
ATOM 895 C CA . PRO A 1 114 ? 32.491 2.396 -14.120 1.00 35.66 114 PRO A CA 1
ATOM 896 C C . PRO A 1 114 ? 33.081 0.993 -14.313 1.00 35.66 114 PRO A C 1
ATOM 898 O O . PRO A 1 114 ? 33.590 0.644 -15.380 1.00 35.66 114 PRO A O 1
ATOM 901 N N . ILE A 1 115 ? 33.045 0.206 -13.237 1.00 36.34 115 ILE A N 1
ATOM 902 C CA . ILE A 1 115 ? 33.596 -1.149 -13.167 1.00 36.34 115 ILE A CA 1
ATOM 903 C C . ILE A 1 115 ? 32.639 -2.118 -13.876 1.00 36.34 115 ILE A C 1
ATOM 905 O O . ILE A 1 115 ? 31.458 -2.189 -13.549 1.00 36.34 115 ILE A O 1
ATOM 909 N N . ILE A 1 116 ? 33.180 -2.881 -14.828 1.00 34.25 116 ILE A N 1
ATOM 910 C CA . ILE A 1 116 ? 32.518 -3.964 -15.576 1.00 34.25 116 ILE A CA 1
ATOM 911 C C . ILE A 1 116 ? 32.234 -5.161 -14.627 1.00 34.25 116 ILE A C 1
ATOM 913 O O . ILE A 1 116 ? 33.054 -5.419 -13.740 1.00 34.25 116 ILE A O 1
ATOM 917 N N . PRO A 1 117 ? 31.119 -5.912 -14.770 1.00 37.19 117 PRO A N 1
ATOM 918 C CA . PRO A 1 117 ? 30.609 -6.818 -13.732 1.00 37.19 117 PRO A CA 1
ATOM 919 C C . PRO A 1 117 ? 31.483 -8.062 -13.499 1.00 37.19 117 PRO A C 1
ATOM 921 O O . PRO A 1 117 ? 32.077 -8.594 -14.436 1.00 37.19 117 PRO A O 1
ATOM 924 N N . GLY A 1 118 ? 31.484 -8.586 -12.263 1.00 34.53 118 GLY A N 1
ATOM 925 C CA . GLY A 1 118 ? 31.874 -9.983 -11.995 1.00 34.53 118 GLY A CA 1
ATOM 926 C C . GLY A 1 118 ? 32.835 -10.259 -10.832 1.00 34.53 118 GLY A C 1
ATOM 927 O O . GLY A 1 118 ? 33.165 -11.419 -10.591 1.00 34.53 118 GLY A O 1
ATOM 928 N N . LYS A 1 119 ? 33.288 -9.256 -10.069 1.00 30.33 119 LYS A N 1
ATOM 929 C CA . LYS A 1 119 ? 34.084 -9.505 -8.854 1.00 30.33 119 LYS A CA 1
ATOM 930 C C . LYS A 1 119 ? 33.574 -8.677 -7.684 1.00 30.33 119 LYS A C 1
ATOM 932 O O . LYS A 1 119 ? 33.698 -7.458 -7.684 1.00 30.33 119 LYS A O 1
ATOM 937 N N . LEU A 1 120 ? 33.058 -9.361 -6.661 1.00 36.78 120 LEU A N 1
ATOM 938 C CA . LEU A 1 120 ? 32.856 -8.794 -5.330 1.00 36.78 120 LEU A CA 1
ATOM 939 C C . LEU A 1 120 ? 34.222 -8.351 -4.790 1.00 36.78 120 LEU A C 1
ATOM 941 O O . LEU A 1 120 ? 34.986 -9.160 -4.263 1.00 36.78 120 LEU A O 1
ATOM 945 N N . THR A 1 121 ? 34.571 -7.078 -4.953 1.00 35.84 121 THR A N 1
ATOM 946 C CA . THR A 1 121 ? 35.739 -6.514 -4.279 1.00 35.84 121 THR A CA 1
ATOM 947 C C . THR A 1 121 ? 35.296 -5.941 -2.948 1.00 35.84 121 THR A C 1
ATOM 949 O O . THR A 1 121 ? 34.558 -4.958 -2.887 1.00 35.84 121 THR A O 1
ATOM 952 N N . LYS A 1 122 ? 35.770 -6.575 -1.877 1.00 31.20 122 LYS A N 1
ATOM 953 C CA . LYS A 1 122 ? 35.708 -6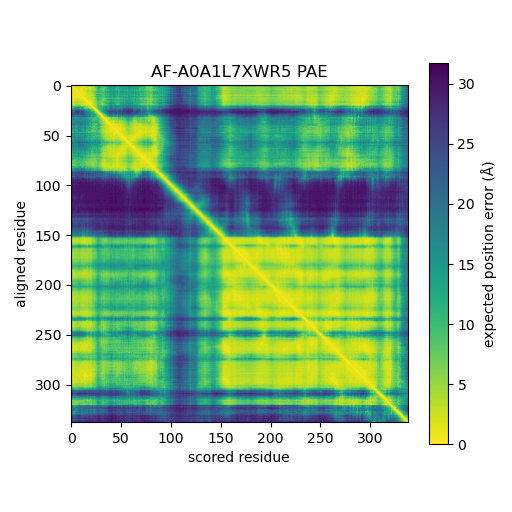.075 -0.507 1.00 31.20 122 LYS A CA 1
ATOM 954 C C . LYS A 1 122 ? 36.256 -4.641 -0.487 1.00 31.20 122 LYS A C 1
ATOM 956 O O . LYS A 1 122 ? 37.421 -4.434 -0.812 1.00 31.20 122 LYS A O 1
ATOM 961 N N . ARG A 1 123 ? 35.425 -3.654 -0.146 1.00 38.56 123 ARG A N 1
ATOM 962 C CA . ARG A 1 123 ? 35.909 -2.310 0.203 1.00 38.56 123 ARG A CA 1
ATOM 963 C C . ARG A 1 123 ? 36.387 -2.371 1.654 1.00 38.56 123 ARG A C 1
ATOM 965 O O . ARG A 1 123 ? 35.695 -2.958 2.485 1.00 38.56 123 ARG A O 1
ATOM 972 N N . ASP A 1 124 ? 37.541 -1.779 1.956 1.00 39.66 124 ASP A N 1
ATOM 973 C CA . ASP A 1 124 ? 38.221 -1.793 3.269 1.00 39.66 124 ASP A CA 1
ATOM 974 C C . ASP A 1 124 ? 37.482 -1.016 4.383 1.00 39.66 124 ASP A C 1
ATOM 976 O O . ASP A 1 124 ? 38.077 -0.368 5.237 1.00 39.66 124 ASP A O 1
ATOM 980 N N . SER A 1 125 ? 36.153 -1.048 4.392 1.00 37.84 125 SER A N 1
ATOM 981 C CA . SER A 1 125 ? 35.307 -0.304 5.324 1.00 37.84 125 SER A CA 1
ATOM 982 C C . SER A 1 125 ? 34.170 -1.176 5.848 1.00 37.84 125 SER A C 1
ATOM 984 O O . SER A 1 125 ? 33.021 -0.766 5.783 1.00 37.84 125 SER A O 1
ATOM 986 N N . GLY A 1 126 ? 34.485 -2.390 6.316 1.00 29.77 126 GLY A N 1
ATOM 987 C CA . GLY A 1 126 ? 33.712 -3.143 7.322 1.00 29.77 126 GLY A CA 1
ATOM 988 C C . GLY A 1 126 ? 32.207 -3.380 7.114 1.00 29.77 126 GLY A C 1
ATOM 989 O O . GLY A 1 126 ? 31.568 -3.874 8.032 1.00 29.77 126 GLY A O 1
ATOM 990 N N . GLY A 1 127 ? 31.634 -3.057 5.957 1.00 29.86 127 GLY A N 1
ATOM 991 C CA . GLY A 1 127 ? 30.218 -3.212 5.653 1.00 29.86 127 GLY A CA 1
ATOM 992 C C . GLY A 1 127 ? 30.052 -3.897 4.307 1.00 29.86 127 GLY A C 1
ATOM 993 O O . GLY A 1 127 ? 30.568 -3.423 3.293 1.00 29.86 127 GLY A O 1
ATOM 994 N N . TYR A 1 128 ? 29.342 -5.022 4.299 1.00 32.69 128 TYR A N 1
ATOM 995 C CA . TYR A 1 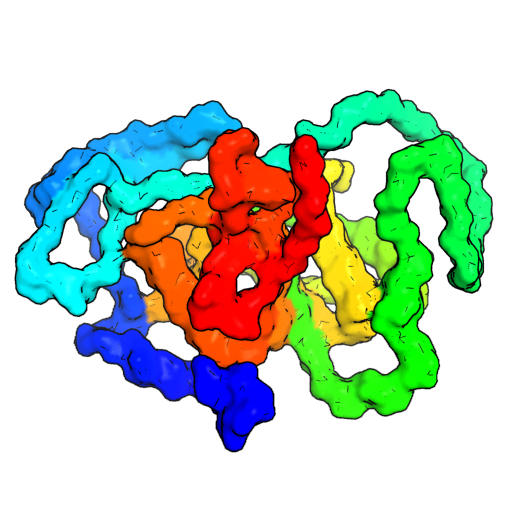128 ? 28.745 -5.545 3.078 1.00 32.69 128 TYR A CA 1
ATOM 996 C C . TYR A 1 128 ? 27.601 -4.597 2.711 1.00 32.69 128 TYR A C 1
ATOM 998 O O . TYR A 1 128 ? 26.514 -4.686 3.266 1.00 32.69 128 TYR A O 1
ATOM 1006 N N . PHE A 1 129 ? 27.852 -3.657 1.807 1.00 35.09 129 PHE A N 1
ATOM 1007 C CA . PHE A 1 129 ? 26.758 -3.078 1.039 1.00 35.09 129 PHE A CA 1
ATOM 1008 C C . PHE A 1 129 ? 26.334 -4.134 0.023 1.00 35.09 129 PHE A C 1
ATOM 1010 O O . PHE A 1 129 ? 27.202 -4.811 -0.540 1.00 35.09 129 PHE A O 1
ATOM 1017 N N . ILE A 1 130 ? 25.032 -4.274 -0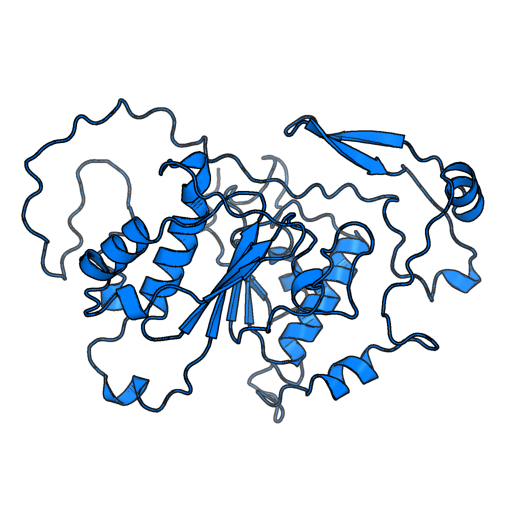.235 1.00 41.94 130 ILE A N 1
ATOM 1018 C CA . ILE A 1 130 ? 24.587 -4.889 -1.486 1.00 41.94 130 ILE A CA 1
ATOM 1019 C C . ILE A 1 130 ? 25.223 -4.035 -2.580 1.00 41.94 130 ILE A C 1
ATOM 1021 O O . ILE A 1 130 ? 24.828 -2.897 -2.822 1.00 41.94 130 ILE A O 1
ATOM 1025 N N . GLY A 1 131 ? 26.324 -4.529 -3.142 1.00 38.19 131 GLY A N 1
ATOM 1026 C CA . GLY A 1 131 ? 27.027 -3.834 -4.198 1.00 38.19 131 GLY A CA 1
ATOM 1027 C C . GLY A 1 131 ? 26.054 -3.670 -5.353 1.00 38.19 131 GLY A C 1
ATOM 1028 O O . GLY A 1 131 ? 25.530 -4.659 -5.861 1.00 38.19 131 GLY A O 1
ATOM 1029 N N . LEU A 1 132 ? 25.853 -2.424 -5.775 1.00 47.38 132 LEU A N 1
ATOM 1030 C CA . LEU A 1 132 ? 24.997 -2.002 -6.888 1.00 47.38 132 LEU A CA 1
ATOM 1031 C C . LEU A 1 132 ? 25.325 -2.700 -8.233 1.00 47.38 132 LEU A C 1
ATOM 1033 O O . LEU A 1 132 ? 24.621 -2.500 -9.211 1.00 47.38 132 LEU A O 1
ATOM 1037 N N . GLY A 1 133 ? 26.353 -3.558 -8.289 1.00 42.62 133 GLY A N 1
ATOM 1038 C CA . GLY A 1 133 ? 26.658 -4.449 -9.414 1.00 42.62 133 GLY A CA 1
ATOM 1039 C C . GLY A 1 133 ? 25.801 -5.722 -9.503 1.00 42.62 133 GLY A C 1
ATOM 1040 O O . GLY A 1 133 ? 25.998 -6.501 -10.431 1.00 42.62 133 GLY A O 1
ATOM 1041 N N . ASN A 1 134 ? 24.865 -5.951 -8.572 1.00 45.66 134 ASN A N 1
ATOM 1042 C CA . ASN A 1 134 ? 23.988 -7.130 -8.584 1.00 45.66 134 ASN A CA 1
ATOM 1043 C C . ASN A 1 134 ? 22.604 -6.894 -9.220 1.00 45.66 134 ASN A C 1
ATOM 1045 O O . ASN A 1 134 ? 21.905 -7.869 -9.484 1.00 45.66 134 ASN A O 1
ATOM 1049 N N . PHE A 1 135 ? 22.205 -5.655 -9.533 1.00 45.94 135 PHE A N 1
ATOM 1050 C CA . PHE A 1 135 ? 20.946 -5.425 -10.267 1.00 45.94 135 PHE A CA 1
ATOM 1051 C C . PHE A 1 135 ? 21.015 -5.983 -11.696 1.00 45.94 135 PHE A C 1
ATOM 1053 O O . PHE A 1 135 ? 20.066 -6.599 -12.179 1.00 45.94 135 PHE A O 1
ATOM 1060 N N . GLN A 1 136 ? 22.196 -5.911 -12.318 1.00 42.31 136 GLN A N 1
ATOM 1061 C CA . GLN A 1 136 ? 22.468 -6.524 -13.620 1.00 42.31 136 GLN A CA 1
ATOM 1062 C C . GLN A 1 136 ? 22.414 -8.067 -13.597 1.00 42.31 136 GLN A C 1
ATOM 1064 O O . GLN A 1 136 ? 22.261 -8.684 -14.645 1.00 42.31 136 GLN A O 1
ATOM 1069 N N . LEU A 1 137 ? 22.540 -8.696 -12.419 1.00 40.94 137 LEU A N 1
ATOM 1070 C CA . LEU A 1 137 ? 22.411 -10.150 -12.235 1.00 40.94 137 LEU A CA 1
ATOM 1071 C C . LEU A 1 137 ? 20.952 -10.600 -12.065 1.00 40.94 137 LEU A C 1
ATOM 1073 O O . LEU A 1 137 ? 20.641 -11.748 -12.370 1.00 40.94 137 LEU A O 1
ATOM 1077 N N . LEU A 1 138 ? 20.066 -9.718 -11.589 1.00 43.16 138 LEU A N 1
ATOM 1078 C CA . LEU A 1 138 ? 18.638 -10.014 -11.409 1.00 43.16 138 LEU A CA 1
ATOM 1079 C C . LEU A 1 138 ? 17.838 -9.750 -12.689 1.00 43.16 138 LEU A C 1
ATOM 1081 O O . LEU A 1 138 ? 16.932 -10.511 -13.025 1.00 43.16 138 LEU A O 1
ATOM 1085 N N . SER A 1 139 ? 18.243 -8.742 -13.462 1.00 43.03 139 SER A N 1
ATOM 1086 C CA . SER A 1 139 ? 17.794 -8.556 -14.840 1.00 43.03 139 SER A CA 1
ATOM 1087 C C . SER A 1 139 ? 18.450 -9.612 -15.730 1.00 43.03 139 SER A C 1
ATOM 1089 O O . SER A 1 139 ? 19.498 -9.330 -16.288 1.00 43.03 139 SER A O 1
ATOM 1091 N N . CYS A 1 140 ? 17.891 -10.826 -15.840 1.00 39.00 140 CYS A N 1
ATOM 1092 C CA . CYS A 1 140 ? 18.413 -11.926 -16.674 1.00 39.00 140 CYS A CA 1
ATOM 1093 C C . CYS A 1 140 ? 18.856 -11.439 -18.077 1.00 39.00 140 CYS A C 1
ATOM 1095 O O . CYS A 1 140 ? 18.013 -11.354 -18.977 1.00 39.00 140 CYS A O 1
ATOM 1097 N N . PRO A 1 141 ? 20.156 -11.172 -18.331 1.00 43.66 141 PRO A N 1
ATOM 1098 C CA . PRO A 1 141 ? 20.584 -10.577 -19.598 1.00 43.66 141 PRO A CA 1
ATOM 1099 C C . PRO A 1 141 ? 20.591 -11.611 -20.728 1.00 43.66 141 PRO A C 1
ATOM 1101 O O . PRO A 1 141 ? 20.602 -11.259 -21.906 1.00 43.66 141 PRO A O 1
ATOM 1104 N N . GLU A 1 142 ? 20.590 -12.901 -20.381 1.00 42.69 142 GLU A N 1
ATOM 1105 C CA . GLU A 1 142 ? 20.826 -13.984 -21.335 1.00 42.69 142 GLU A CA 1
ATOM 1106 C C . GLU A 1 142 ? 19.569 -14.488 -22.053 1.00 42.69 142 GLU A C 1
ATOM 1108 O O . GLU A 1 142 ? 19.679 -15.289 -22.978 1.00 42.69 142 GLU A O 1
ATOM 1113 N N . HIS A 1 143 ? 18.372 -13.990 -21.719 1.00 43.25 143 HIS A N 1
ATOM 1114 C CA . HIS A 1 143 ? 17.156 -14.394 -22.428 1.00 43.25 143 HIS A CA 1
ATOM 1115 C C . HIS A 1 143 ? 16.205 -13.229 -22.738 1.00 43.25 143 HIS A C 1
ATOM 1117 O O . HIS A 1 143 ? 15.079 -13.198 -22.238 1.00 43.25 143 HIS A O 1
ATOM 1123 N N . PRO A 1 144 ? 16.561 -12.338 -23.685 1.00 44.91 144 PRO A N 1
ATOM 1124 C CA . PRO A 1 144 ? 15.599 -11.398 -24.271 1.00 44.91 144 PRO A CA 1
ATOM 1125 C C . PRO A 1 144 ? 14.375 -12.103 -24.890 1.00 44.91 144 PRO A C 1
ATOM 1127 O O . PRO A 1 144 ? 13.331 -11.487 -25.071 1.00 44.91 144 PRO A O 1
ATOM 1130 N N . ARG A 1 145 ? 14.476 -13.411 -25.181 1.00 40.12 145 ARG A N 1
ATOM 1131 C CA . ARG A 1 145 ? 13.360 -14.245 -25.651 1.00 40.12 145 ARG A CA 1
ATOM 1132 C C . ARG A 1 145 ? 12.428 -14.756 -24.546 1.00 40.12 145 ARG A C 1
ATOM 1134 O O . ARG A 1 145 ? 11.292 -15.054 -24.874 1.00 40.12 145 ARG A O 1
ATOM 1141 N N . LEU A 1 146 ? 12.858 -14.845 -23.280 1.00 44.44 146 LEU A N 1
ATOM 1142 C CA . LEU A 1 146 ? 11.949 -15.232 -22.186 1.00 44.44 146 LEU A CA 1
ATOM 1143 C C . LEU A 1 146 ? 11.087 -14.059 -21.711 1.00 44.44 146 LEU A C 1
ATOM 1145 O O . LEU A 1 146 ? 9.966 -14.292 -21.293 1.00 44.44 146 LEU A O 1
ATOM 1149 N N . LEU A 1 147 ? 11.573 -12.816 -21.801 1.00 48.06 147 LEU A N 1
ATOM 1150 C CA . LEU A 1 147 ? 10.835 -11.626 -21.350 1.00 48.06 147 LEU A CA 1
ATOM 1151 C C . LEU A 1 147 ? 9.804 -11.110 -22.369 1.00 48.06 147 LEU A C 1
ATOM 1153 O O . LEU A 1 147 ? 8.898 -10.374 -21.995 1.00 48.06 147 LEU A O 1
ATOM 1157 N N . ALA A 1 148 ? 9.937 -11.467 -23.650 1.00 48.50 148 ALA A N 1
ATOM 1158 C CA . ALA A 1 148 ? 9.040 -10.988 -24.706 1.00 48.50 148 ALA A CA 1
ATOM 1159 C C . ALA A 1 148 ? 7.626 -11.597 -24.633 1.00 48.50 148 ALA A C 1
ATOM 1161 O O . ALA A 1 148 ? 6.674 -10.952 -25.068 1.00 48.50 148 ALA A O 1
ATOM 1162 N N . ASP A 1 149 ? 7.503 -12.801 -24.061 1.00 47.88 149 ASP A N 1
ATOM 1163 C CA . ASP A 1 149 ? 6.248 -13.562 -23.969 1.00 47.88 149 ASP A CA 1
ATOM 1164 C C . ASP A 1 149 ? 5.594 -13.494 -22.575 1.00 47.88 149 ASP A C 1
ATOM 1166 O O . ASP A 1 149 ? 4.519 -14.062 -22.369 1.00 47.88 149 ASP A O 1
ATOM 1170 N N . ILE A 1 150 ? 6.206 -12.797 -21.607 1.00 53.19 150 ILE A N 1
ATOM 1171 C CA . ILE A 1 150 ? 5.586 -12.563 -20.296 1.00 53.19 150 ILE A CA 1
ATOM 1172 C C . ILE A 1 150 ? 4.643 -11.362 -20.445 1.00 53.19 150 ILE A C 1
ATOM 1174 O O . ILE A 1 150 ? 5.093 -10.293 -20.874 1.00 53.19 150 ILE A O 1
ATOM 1178 N N . PRO A 1 151 ? 3.344 -11.495 -20.111 1.00 57.31 151 PRO A N 1
ATOM 1179 C CA . PRO A 1 151 ? 2.454 -10.346 -19.999 1.00 57.31 151 PRO A CA 1
ATOM 1180 C C . PRO A 1 151 ? 3.132 -9.286 -19.135 1.00 57.31 151 PRO A C 1
ATOM 1182 O O . PRO A 1 151 ? 3.625 -9.608 -18.058 1.00 57.31 151 PRO A O 1
ATOM 1185 N N . ARG A 1 152 ? 3.212 -8.037 -19.606 1.00 65.44 152 ARG A N 1
ATOM 1186 C CA . ARG A 1 152 ? 3.841 -6.970 -18.819 1.00 65.44 152 ARG A CA 1
ATOM 1187 C C . ARG A 1 152 ? 3.055 -6.784 -17.524 1.00 65.44 152 ARG A C 1
ATOM 1189 O O . ARG A 1 152 ? 1.983 -6.188 -17.554 1.00 65.44 152 ARG A O 1
ATOM 1196 N N . SER A 1 153 ? 3.595 -7.305 -16.430 1.00 80.44 153 SER A N 1
ATOM 1197 C CA . SER A 1 153 ? 3.081 -7.068 -15.088 1.00 80.44 153 SER A CA 1
ATOM 1198 C C . SER A 1 153 ? 3.350 -5.627 -14.671 1.00 80.44 153 SER A C 1
ATOM 1200 O O . SER A 1 153 ? 4.307 -4.993 -15.124 1.00 80.44 153 SER A O 1
ATOM 1202 N N . THR A 1 154 ? 2.492 -5.120 -13.804 1.00 89.94 154 THR A N 1
ATOM 1203 C CA . THR A 1 154 ? 2.630 -3.822 -13.151 1.00 89.94 154 THR A CA 1
ATOM 1204 C C . THR A 1 154 ? 3.186 -4.007 -11.744 1.00 89.94 154 THR A C 1
ATOM 1206 O O . THR A 1 154 ? 2.769 -4.909 -11.017 1.00 89.94 154 THR A O 1
ATOM 1209 N N . TYR A 1 155 ? 4.139 -3.156 -11.364 1.00 92.31 155 TYR A N 1
ATOM 1210 C CA . TYR A 1 155 ? 4.668 -3.097 -10.000 1.00 92.31 155 TYR A CA 1
ATOM 1211 C C . TYR A 1 155 ? 4.414 -1.708 -9.421 1.00 92.31 155 TYR A C 1
ATOM 1213 O O . TYR A 1 155 ? 4.862 -0.719 -10.001 1.00 92.31 155 TYR A O 1
ATOM 1221 N N . ALA A 1 156 ? 3.723 -1.621 -8.290 1.00 95.12 156 ALA A N 1
ATOM 1222 C CA . ALA A 1 156 ? 3.503 -0.366 -7.589 1.00 95.12 156 ALA A CA 1
ATOM 1223 C C . ALA A 1 156 ? 4.432 -0.219 -6.384 1.00 95.12 156 ALA A C 1
ATOM 1225 O O . ALA A 1 156 ? 4.599 -1.157 -5.608 1.00 95.12 156 ALA A O 1
ATOM 1226 N N . VAL A 1 157 ? 4.988 0.976 -6.220 1.00 94.62 157 VAL A N 1
ATOM 1227 C CA . VAL A 1 157 ? 5.640 1.443 -4.992 1.00 94.62 157 VAL A CA 1
ATOM 1228 C C . VAL A 1 157 ? 4.649 2.331 -4.246 1.00 94.62 157 VAL A C 1
ATOM 1230 O O . VAL A 1 157 ? 4.061 3.222 -4.862 1.00 94.62 157 VAL A O 1
ATOM 1233 N N . VAL A 1 158 ? 4.436 2.072 -2.957 1.00 93.44 158 VAL A N 1
ATOM 1234 C CA . VAL A 1 158 ? 3.519 2.845 -2.107 1.00 93.44 158 VAL A CA 1
ATOM 1235 C C . VAL A 1 158 ? 4.301 3.708 -1.140 1.00 93.44 158 VAL A C 1
ATOM 1237 O O . VAL A 1 158 ? 5.098 3.197 -0.362 1.00 93.44 158 VAL A O 1
ATOM 1240 N N . GLU A 1 159 ? 4.006 5.002 -1.161 1.00 91.44 159 GLU A N 1
ATOM 1241 C CA . GLU A 1 159 ? 4.698 6.013 -0.375 1.00 91.44 159 GLU A CA 1
ATOM 1242 C C . GLU A 1 159 ? 3.710 6.871 0.396 1.00 91.44 159 GLU A C 1
ATOM 1244 O O . GLU A 1 159 ? 2.623 7.200 -0.090 1.00 91.44 159 GLU A O 1
ATOM 1249 N N . TYR A 1 160 ? 4.106 7.247 1.607 1.00 86.25 160 TYR A N 1
ATOM 1250 C CA . TYR A 1 160 ? 3.265 7.988 2.539 1.00 86.25 160 TYR A CA 1
ATOM 1251 C C . TYR A 1 160 ? 3.882 9.332 2.923 1.00 86.25 160 TYR A C 1
ATOM 1253 O O . TYR A 1 160 ? 5.072 9.592 2.725 1.00 86.25 160 TYR A O 1
ATOM 1261 N N . ASN A 1 161 ? 3.073 10.179 3.561 1.00 81.75 161 ASN A N 1
ATOM 1262 C CA . ASN A 1 161 ? 3.422 11.543 3.951 1.00 81.75 161 ASN A CA 1
ATOM 1263 C C . ASN A 1 161 ? 3.769 12.423 2.743 1.00 81.75 161 ASN A C 1
ATOM 1265 O O . ASN A 1 161 ? 3.401 12.139 1.611 1.00 81.75 161 ASN A O 1
ATOM 1269 N N . SER A 1 162 ? 4.457 13.540 2.984 1.00 82.38 162 SER A N 1
ATOM 1270 C CA . SER A 1 162 ? 4.815 14.484 1.932 1.00 82.38 162 SER A CA 1
ATOM 1271 C C . SER A 1 162 ? 6.067 14.106 1.144 1.00 82.38 162 SER A C 1
ATOM 1273 O O . SER A 1 162 ? 6.513 14.932 0.363 1.00 82.38 162 SER A O 1
ATOM 1275 N N . GLN A 1 163 ? 6.688 12.942 1.357 1.00 82.38 163 GLN A N 1
ATOM 1276 C CA . GLN A 1 163 ? 7.912 12.578 0.629 1.00 82.38 163 GLN A CA 1
ATOM 1277 C C . GLN A 1 163 ? 7.632 12.314 -0.853 1.00 82.38 163 GLN A C 1
ATOM 1279 O O . GLN A 1 163 ? 6.487 12.156 -1.258 1.00 82.38 163 GLN A O 1
ATOM 1284 N N . GLY A 1 164 ? 8.677 12.316 -1.675 1.00 89.44 164 GLY A N 1
ATOM 1285 C CA . GLY A 1 164 ? 8.575 12.004 -3.099 1.00 89.44 164 GLY A CA 1
ATOM 1286 C C . GLY A 1 164 ? 9.812 11.278 -3.608 1.00 89.44 164 GLY A C 1
ATOM 1287 O O . GLY A 1 164 ? 10.746 11.022 -2.854 1.00 89.44 164 GLY A O 1
ATOM 1288 N N . TYR A 1 165 ? 9.864 11.018 -4.912 1.00 93.31 165 TYR A N 1
ATOM 1289 C CA . TYR A 1 165 ? 11.102 10.654 -5.601 1.00 93.31 165 TYR A CA 1
ATOM 1290 C C . TYR A 1 165 ? 11.563 11.806 -6.501 1.00 93.31 165 TYR A C 1
ATOM 1292 O O . TYR A 1 165 ? 10.763 12.614 -6.981 1.00 93.31 165 TYR A O 1
ATOM 1300 N N . TYR A 1 166 ? 12.870 11.893 -6.733 1.00 92.94 166 TYR A N 1
ATOM 1301 C CA . TYR A 1 166 ? 13.468 12.890 -7.609 1.00 92.94 166 TYR A CA 1
ATOM 1302 C C . TYR A 1 166 ? 13.831 12.243 -8.947 1.00 92.94 166 TYR A C 1
ATOM 1304 O O . TYR A 1 166 ? 14.810 11.503 -9.057 1.00 92.94 166 TYR A O 1
ATOM 1312 N N . ALA A 1 167 ? 13.045 12.528 -9.989 1.00 92.19 167 ALA A N 1
ATOM 1313 C CA . ALA A 1 167 ? 13.200 11.896 -11.302 1.00 92.19 167 ALA A CA 1
ATOM 1314 C C . ALA A 1 167 ? 14.636 11.957 -11.879 1.00 92.19 167 ALA A C 1
ATOM 1316 O O . ALA A 1 167 ? 15.098 10.944 -12.404 1.00 92.19 167 ALA A O 1
ATOM 1317 N N . PRO A 1 168 ? 15.407 13.061 -11.754 1.00 91.31 168 PRO A N 1
ATOM 1318 C CA . PRO A 1 168 ? 16.802 13.081 -12.203 1.00 91.31 168 PRO A CA 1
ATOM 1319 C C . PRO A 1 168 ? 17.720 12.066 -11.502 1.00 91.31 168 PRO A C 1
ATOM 1321 O O . PRO A 1 168 ? 18.620 11.520 -12.150 1.00 91.31 168 PRO A O 1
ATOM 1324 N N . ASP A 1 169 ? 17.492 11.778 -10.218 1.00 90.88 169 ASP A N 1
ATOM 1325 C CA . ASP A 1 169 ? 18.251 10.754 -9.489 1.00 90.88 169 ASP A CA 1
ATOM 1326 C C . ASP A 1 169 ? 17.875 9.362 -9.989 1.00 90.88 169 ASP A C 1
ATOM 1328 O O . ASP A 1 169 ? 18.755 8.550 -10.277 1.00 90.88 169 ASP A O 1
ATOM 1332 N N . LEU A 1 170 ? 16.578 9.113 -10.188 1.00 90.94 170 LEU A N 1
ATOM 1333 C CA . LEU A 1 170 ? 16.097 7.868 -10.776 1.00 90.94 170 LEU A CA 1
ATOM 1334 C C . LEU A 1 170 ? 16.676 7.641 -12.181 1.00 90.94 170 LEU A C 1
ATOM 1336 O O . LEU A 1 170 ? 17.184 6.566 -12.490 1.00 90.94 170 LEU A O 1
ATOM 1340 N N . PHE A 1 171 ? 16.666 8.658 -13.037 1.00 90.81 171 PHE A N 1
ATOM 1341 C CA . PHE A 1 171 ? 17.241 8.573 -14.378 1.00 90.81 171 PHE A CA 1
ATOM 1342 C C . PHE A 1 171 ? 18.742 8.290 -14.338 1.00 90.81 171 PHE A C 1
ATOM 1344 O O . PHE A 1 171 ? 19.242 7.478 -15.118 1.00 90.81 171 PHE A O 1
ATOM 1351 N N . SER A 1 172 ? 19.452 8.904 -13.391 1.00 86.88 172 SER A N 1
ATOM 1352 C CA . SER A 1 172 ? 20.869 8.632 -13.158 1.00 86.88 172 SER A CA 1
ATOM 1353 C C . SER A 1 172 ? 21.095 7.197 -12.675 1.00 86.88 172 SER A C 1
ATOM 1355 O O . SER A 1 172 ? 22.033 6.546 -13.135 1.00 86.88 172 SER A O 1
ATOM 1357 N N . PHE A 1 173 ? 20.232 6.673 -11.804 1.00 86.06 173 PHE A N 1
ATOM 1358 C CA . PHE A 1 173 ? 20.258 5.279 -11.362 1.00 86.06 173 PHE A CA 1
ATOM 1359 C C . PHE A 1 173 ? 20.033 4.315 -12.539 1.00 86.06 173 PHE A C 1
ATOM 1361 O O . PHE A 1 173 ? 20.857 3.432 -12.786 1.00 86.06 173 PHE A O 1
ATOM 1368 N N . LEU A 1 174 ? 18.975 4.523 -13.327 1.00 83.25 174 LEU A N 1
ATOM 1369 C CA . LEU A 1 174 ? 18.640 3.679 -14.476 1.00 83.25 174 LEU A CA 1
ATOM 1370 C C . LEU A 1 174 ? 19.743 3.691 -15.541 1.00 83.25 174 LEU A C 1
ATOM 1372 O O . LEU A 1 174 ? 20.088 2.640 -16.081 1.00 83.25 174 LEU A O 1
ATOM 1376 N N . ALA A 1 175 ? 20.330 4.856 -15.821 1.00 83.62 175 ALA A N 1
ATOM 1377 C CA . ALA A 1 175 ? 21.402 4.991 -16.800 1.00 83.62 175 ALA A CA 1
ATOM 1378 C C . ALA A 1 175 ? 22.702 4.314 -16.342 1.00 83.62 175 ALA A C 1
ATOM 1380 O O . ALA A 1 175 ? 23.342 3.613 -17.126 1.00 83.62 175 ALA A O 1
ATOM 1381 N N . ASN A 1 176 ? 23.099 4.519 -15.083 1.00 78.38 176 ASN A N 1
ATOM 1382 C CA . ASN A 1 176 ? 24.427 4.125 -14.610 1.00 78.38 176 ASN A CA 1
ATOM 1383 C C . ASN A 1 176 ? 24.476 2.725 -13.987 1.00 78.38 176 ASN A C 1
ATOM 1385 O O . ASN A 1 176 ? 25.535 2.102 -14.016 1.00 78.38 176 ASN A O 1
ATOM 1389 N N . LEU A 1 177 ? 23.371 2.239 -13.410 1.00 75.81 177 LEU A N 1
ATOM 1390 C CA . LEU A 1 177 ? 23.339 0.983 -12.647 1.00 75.81 177 LEU A CA 1
ATOM 1391 C C . LEU A 1 177 ? 22.471 -0.099 -13.292 1.00 75.81 177 LEU A C 1
ATOM 1393 O O . LEU A 1 177 ? 22.802 -1.277 -13.192 1.00 75.81 177 LEU A O 1
ATOM 1397 N N . VAL A 1 178 ? 21.399 0.288 -13.986 1.00 74.50 178 VAL A N 1
ATOM 1398 C CA . VAL A 1 178 ? 20.544 -0.645 -14.749 1.00 74.50 178 VAL A CA 1
ATOM 1399 C C . VAL A 1 178 ? 20.918 -0.653 -16.238 1.00 74.50 178 VAL A C 1
ATOM 1401 O O . VAL A 1 178 ? 20.542 -1.554 -16.983 1.00 74.50 178 VAL A O 1
ATOM 1404 N N . THR A 1 179 ? 21.731 0.310 -16.686 1.00 78.69 179 THR A N 1
ATOM 1405 C CA . THR A 1 179 ? 22.197 0.478 -18.077 1.00 78.69 179 THR A CA 1
ATOM 1406 C C . THR A 1 179 ? 21.066 0.669 -19.099 1.00 78.69 179 THR A C 1
ATOM 1408 O O . THR A 1 179 ? 21.188 0.307 -20.270 1.00 78.69 179 THR A O 1
ATOM 1411 N N . VAL A 1 180 ? 19.950 1.262 -18.666 1.00 75.25 180 VAL A N 1
ATOM 1412 C CA . VAL A 1 180 ? 18.778 1.517 -19.512 1.00 75.25 180 VAL A CA 1
ATOM 1413 C C . VAL A 1 180 ? 19.068 2.642 -20.497 1.00 75.25 180 VAL A C 1
ATOM 1415 O O . VAL A 1 180 ? 19.357 3.778 -20.122 1.00 75.25 180 VAL A O 1
ATOM 1418 N N . THR A 1 181 ? 18.903 2.354 -21.783 1.00 77.62 181 THR A N 1
ATOM 1419 C CA . THR A 1 181 ? 18.825 3.382 -22.825 1.00 77.62 181 THR A CA 1
ATOM 1420 C C . THR A 1 181 ? 17.392 3.903 -22.923 1.00 77.62 181 THR A C 1
ATOM 1422 O O . THR A 1 181 ? 16.456 3.106 -22.908 1.00 77.62 181 THR A O 1
ATOM 1425 N N . ASN A 1 182 ? 17.204 5.217 -23.080 1.00 84.56 182 ASN A N 1
ATOM 1426 C CA . ASN A 1 182 ? 15.889 5.882 -23.043 1.00 84.56 182 ASN A CA 1
ATOM 1427 C C . ASN A 1 182 ? 15.197 5.816 -21.668 1.00 84.56 182 ASN A C 1
ATOM 1429 O O . ASN A 1 182 ? 13.979 5.684 -21.601 1.00 84.56 182 ASN A O 1
ATOM 1433 N N . TYR A 1 183 ? 15.962 5.932 -20.578 1.00 83.00 183 TYR A N 1
ATOM 1434 C CA . TYR A 1 183 ? 15.459 5.927 -19.194 1.00 83.00 183 TYR A CA 1
ATOM 1435 C C . TYR A 1 183 ? 14.313 6.925 -18.938 1.00 83.00 183 TYR A C 1
ATOM 1437 O O . TYR A 1 183 ? 13.453 6.653 -18.113 1.00 83.00 183 TYR A O 1
ATOM 1445 N N . ALA A 1 184 ? 14.235 8.027 -19.691 1.00 84.31 184 ALA A N 1
ATOM 1446 C CA . ALA A 1 184 ? 13.129 8.985 -19.604 1.00 84.31 184 ALA A CA 1
ATOM 1447 C C . ALA A 1 184 ? 11.754 8.380 -19.963 1.00 84.31 184 ALA A C 1
ATOM 1449 O O . ALA A 1 184 ? 10.731 8.889 -19.526 1.00 84.31 184 ALA A O 1
ATOM 1450 N N . ASN A 1 185 ? 11.717 7.282 -20.729 1.00 86.50 185 ASN A N 1
ATOM 1451 C CA . ASN A 1 185 ? 10.480 6.555 -21.043 1.00 86.50 185 ASN A CA 1
ATOM 1452 C C . ASN A 1 185 ? 10.025 5.624 -19.905 1.00 86.50 185 ASN A C 1
ATOM 1454 O O . ASN A 1 185 ? 8.985 4.982 -20.032 1.00 86.50 185 ASN A O 1
ATOM 1458 N N . TYR A 1 186 ? 10.823 5.512 -18.842 1.00 84.62 186 TYR A N 1
ATOM 1459 C CA . TYR A 1 186 ? 10.589 4.632 -17.701 1.00 84.62 186 TYR A CA 1
ATOM 1460 C C . TYR A 1 186 ? 10.359 5.423 -16.408 1.00 84.62 186 TYR A C 1
ATOM 1462 O O . TYR A 1 186 ? 10.477 4.861 -15.327 1.00 84.62 186 TYR A O 1
ATOM 1470 N N . ASP A 1 187 ? 10.018 6.709 -16.499 1.00 91.75 187 ASP A N 1
ATOM 1471 C CA . ASP A 1 187 ? 9.464 7.448 -15.359 1.00 91.75 187 ASP A CA 1
ATOM 1472 C C . ASP A 1 187 ? 8.167 6.746 -14.895 1.00 91.75 187 ASP A C 1
ATOM 1474 O O . ASP A 1 187 ? 7.324 6.427 -15.749 1.00 91.75 187 ASP A O 1
ATOM 1478 N N . PRO A 1 188 ? 7.998 6.411 -13.600 1.00 94.25 188 PRO A N 1
ATOM 1479 C CA . PRO A 1 188 ? 6.798 5.726 -13.134 1.00 94.25 188 PRO A CA 1
ATOM 1480 C C . PRO A 1 188 ? 5.534 6.549 -13.388 1.00 94.25 188 PRO A C 1
ATOM 1482 O O . PRO A 1 188 ? 5.526 7.779 -13.374 1.00 94.25 188 PRO A O 1
ATOM 1485 N N . THR A 1 189 ? 4.409 5.860 -13.573 1.00 95.00 189 THR A N 1
ATOM 1486 C CA . THR A 1 189 ? 3.110 6.541 -13.569 1.00 95.00 189 THR A CA 1
ATOM 1487 C C . THR A 1 189 ? 2.705 6.848 -12.135 1.00 95.00 189 THR A C 1
ATOM 1489 O O . THR A 1 189 ? 2.454 5.936 -11.346 1.00 95.00 189 THR A O 1
ATOM 1492 N N . VAL A 1 190 ? 2.642 8.137 -11.813 1.00 94.94 190 VAL A N 1
ATOM 1493 C CA . VAL A 1 190 ? 2.332 8.630 -10.470 1.00 94.94 190 VAL A CA 1
ATOM 1494 C C . VAL A 1 190 ? 0.819 8.736 -10.269 1.00 94.94 190 VAL A C 1
ATOM 1496 O O . VAL A 1 190 ? 0.120 9.376 -11.057 1.00 94.94 190 VAL A O 1
ATOM 1499 N N . TYR A 1 191 ? 0.325 8.145 -9.185 1.00 94.88 191 TYR A N 1
ATOM 1500 C CA . TYR A 1 191 ? -1.048 8.264 -8.702 1.00 94.88 191 TYR A CA 1
ATOM 1501 C C . TYR A 1 191 ? -1.026 8.915 -7.324 1.00 94.88 191 TYR A C 1
ATOM 1503 O O . TYR A 1 191 ? -0.365 8.415 -6.421 1.00 94.88 191 TYR A O 1
ATOM 1511 N N . VAL A 1 192 ? -1.745 10.023 -7.159 1.00 92.00 192 VAL A N 1
ATOM 1512 C CA . VAL A 1 192 ? -1.740 10.806 -5.917 1.00 92.00 192 VAL A CA 1
ATOM 1513 C C . VAL A 1 192 ? -3.149 10.833 -5.337 1.00 92.00 192 VAL A C 1
ATOM 1515 O O . VAL A 1 192 ? -4.110 11.180 -6.033 1.00 92.00 192 VAL A O 1
ATOM 1518 N N . MET A 1 193 ? -3.290 10.465 -4.066 1.00 90.31 193 MET A N 1
ATOM 1519 C CA . MET A 1 193 ? -4.529 10.699 -3.322 1.00 90.31 193 MET A CA 1
ATOM 1520 C C . MET A 1 193 ? -4.743 12.203 -3.128 1.00 90.31 193 MET A C 1
ATOM 1522 O O . MET A 1 193 ? -3.798 12.947 -2.908 1.00 90.31 193 MET A O 1
ATOM 1526 N N . SER A 1 194 ? -5.977 12.692 -3.228 1.00 89.75 194 SER A N 1
ATOM 1527 C CA . SER A 1 194 ? -6.247 14.137 -3.284 1.00 89.75 194 SER A CA 1
ATOM 1528 C C . SER A 1 194 ? -5.943 14.881 -1.980 1.00 89.75 194 SER A C 1
ATOM 1530 O O . SER A 1 194 ? -5.903 16.106 -1.971 1.00 89.75 194 SER A O 1
ATOM 1532 N N . ASP A 1 195 ? -5.832 14.151 -0.874 1.00 85.44 195 ASP A N 1
ATOM 1533 C CA . ASP A 1 195 ? -5.414 14.650 0.435 1.00 85.44 195 ASP A CA 1
ATOM 1534 C C . ASP A 1 195 ? -3.901 14.491 0.673 1.00 85.44 195 ASP A C 1
ATOM 1536 O O . ASP A 1 195 ? -3.376 15.040 1.638 1.00 85.44 195 ASP A O 1
ATOM 1540 N N . ALA A 1 196 ? -3.197 13.786 -0.215 1.00 88.62 196 ALA A N 1
ATOM 1541 C CA . ALA A 1 196 ? -1.753 13.631 -0.179 1.00 88.62 196 ALA A CA 1
ATOM 1542 C C . ALA A 1 196 ? -1.052 14.773 -0.918 1.00 88.62 196 ALA A C 1
ATOM 1544 O O . ALA A 1 196 ? -1.582 15.378 -1.851 1.00 88.62 196 ALA A O 1
ATOM 1545 N N . ASN A 1 197 ? 0.192 15.030 -0.526 1.00 87.19 197 ASN A N 1
ATOM 1546 C CA . ASN A 1 197 ? 1.098 15.910 -1.251 1.00 87.19 197 ASN A CA 1
ATOM 1547 C C . ASN A 1 197 ? 2.383 15.142 -1.542 1.00 87.19 197 ASN A C 1
ATOM 1549 O O . ASN A 1 197 ? 2.813 14.346 -0.722 1.00 87.19 197 ASN A O 1
ATOM 1553 N N . MET A 1 198 ? 3.009 15.408 -2.682 1.00 88.56 198 MET A N 1
ATOM 1554 C CA . MET A 1 198 ? 4.344 14.901 -3.000 1.00 88.56 198 MET A CA 1
ATOM 1555 C C . MET A 1 198 ? 5.317 16.074 -2.935 1.00 88.56 198 MET A C 1
ATOM 1557 O O . MET A 1 198 ? 5.050 17.118 -3.536 1.00 88.56 198 MET A O 1
ATOM 1561 N N . TYR A 1 199 ? 6.427 15.942 -2.213 1.00 87.06 199 TYR A N 1
ATOM 1562 C CA . TYR A 1 199 ? 7.431 16.999 -2.141 1.00 87.06 199 TYR A CA 1
ATOM 1563 C C . TYR A 1 199 ? 8.040 17.236 -3.525 1.00 87.06 199 TYR A C 1
ATOM 1565 O O . TYR A 1 199 ? 8.345 16.300 -4.261 1.00 87.06 199 TYR A O 1
ATOM 1573 N N . GLN A 1 200 ? 8.177 18.510 -3.890 1.00 85.50 200 GLN A N 1
ATOM 1574 C CA . GLN A 1 200 ? 8.704 18.968 -5.185 1.00 85.50 200 GLN A CA 1
ATOM 1575 C C . GLN A 1 200 ? 9.787 20.046 -5.006 1.00 85.50 200 GLN A C 1
ATOM 1577 O O . GLN A 1 200 ? 10.064 20.829 -5.914 1.00 85.50 200 GLN A O 1
ATOM 1582 N N . GLY A 1 201 ? 10.358 20.150 -3.803 1.00 86.88 201 GLY A N 1
ATOM 1583 C CA . GLY A 1 201 ? 11.411 21.114 -3.497 1.00 86.88 201 GLY A CA 1
ATOM 1584 C C . GLY A 1 201 ? 12.803 20.617 -3.885 1.00 86.88 201 GLY A C 1
ATOM 1585 O O . GLY A 1 201 ? 12.967 19.636 -4.614 1.00 86.88 201 GLY A O 1
ATOM 1586 N N . SER A 1 202 ? 13.826 21.310 -3.387 1.00 86.62 202 SER A N 1
ATOM 1587 C CA . SER A 1 202 ? 15.226 20.980 -3.665 1.00 86.62 202 SER A CA 1
ATOM 1588 C C . SER A 1 202 ? 15.584 19.566 -3.192 1.00 86.62 202 SER A C 1
ATOM 1590 O O . SER A 1 202 ? 15.175 19.181 -2.092 1.00 86.62 202 SER A O 1
ATOM 1592 N N . PRO A 1 203 ? 16.380 18.807 -3.969 1.00 83.06 203 PRO A N 1
ATOM 1593 C CA . PRO A 1 203 ? 16.753 17.444 -3.617 1.00 83.06 203 PRO A CA 1
ATOM 1594 C C . PRO A 1 203 ? 17.491 17.412 -2.278 1.00 83.06 203 PRO A C 1
ATOM 1596 O O . PRO A 1 203 ? 18.488 18.108 -2.079 1.00 83.06 203 PRO A O 1
ATOM 1599 N N . ASN A 1 204 ? 16.978 16.608 -1.355 1.00 85.25 204 ASN A N 1
ATOM 1600 C CA . ASN A 1 204 ? 17.557 16.339 -0.050 1.00 85.25 204 ASN A CA 1
ATOM 1601 C C . ASN A 1 204 ? 17.144 14.934 0.410 1.00 85.25 204 ASN A C 1
ATOM 1603 O O . ASN A 1 204 ? 16.156 14.376 -0.066 1.00 85.25 204 ASN A O 1
ATOM 1607 N N . PHE A 1 205 ? 17.925 14.358 1.319 1.00 82.00 205 PHE A N 1
ATOM 1608 C CA . PHE A 1 205 ? 17.722 12.979 1.752 1.00 82.00 205 PHE A CA 1
ATOM 1609 C C . PHE A 1 205 ? 16.440 12.795 2.577 1.00 82.00 205 PHE A C 1
ATOM 1611 O O . PHE A 1 205 ? 15.783 11.767 2.455 1.00 82.00 205 PHE A O 1
ATOM 1618 N N . ASP A 1 206 ? 16.053 13.782 3.382 1.00 80.44 206 ASP A N 1
ATOM 1619 C CA . ASP A 1 206 ? 14.907 13.646 4.285 1.00 80.44 206 ASP A CA 1
ATOM 1620 C C . ASP A 1 206 ? 13.566 13.667 3.546 1.00 80.44 206 ASP A C 1
ATOM 1622 O O . ASP A 1 206 ? 12.630 13.000 3.985 1.00 80.44 206 ASP A O 1
ATOM 1626 N N . ASP A 1 207 ? 13.475 14.364 2.412 1.00 86.19 207 ASP A N 1
ATOM 1627 C CA . ASP A 1 207 ? 12.253 14.451 1.604 1.00 86.19 207 ASP A CA 1
ATOM 1628 C C . ASP A 1 207 ? 12.205 13.436 0.451 1.00 86.19 207 ASP A C 1
ATOM 1630 O O . ASP A 1 207 ? 11.111 13.050 0.039 1.00 86.19 207 ASP A O 1
ATOM 1634 N N . TYR A 1 208 ? 13.362 12.981 -0.049 1.00 87.69 208 TYR A N 1
ATOM 1635 C CA . TYR A 1 208 ? 13.438 12.075 -1.205 1.00 87.69 208 TYR A CA 1
ATOM 1636 C C . TYR A 1 208 ? 14.058 10.703 -0.926 1.00 87.69 208 TYR A C 1
ATOM 1638 O O . TYR A 1 208 ? 14.060 9.863 -1.817 1.00 87.69 208 TYR A O 1
ATOM 1646 N N . GLY A 1 209 ? 14.623 10.460 0.259 1.00 86.69 209 GLY A N 1
ATOM 1647 C CA . GLY A 1 209 ? 15.416 9.260 0.545 1.00 86.69 209 GLY A CA 1
ATOM 1648 C C . GLY A 1 209 ? 14.659 7.950 0.328 1.00 86.69 209 GLY A C 1
ATOM 1649 O O . GLY A 1 209 ? 15.136 7.115 -0.436 1.00 86.69 209 GLY A O 1
ATOM 1650 N N . GLU A 1 210 ? 13.488 7.812 0.956 1.00 85.75 210 GLU A N 1
ATOM 1651 C CA . GLU A 1 210 ? 12.640 6.611 0.858 1.00 85.75 210 GLU A CA 1
ATOM 1652 C C . GLU A 1 210 ? 12.072 6.452 -0.557 1.00 85.75 210 GLU A C 1
ATOM 1654 O O . GLU A 1 210 ? 12.401 5.490 -1.244 1.00 85.75 210 GLU A O 1
ATOM 1659 N N . GLY A 1 211 ? 11.392 7.492 -1.059 1.00 90.94 211 GLY A N 1
ATOM 1660 C CA . GLY A 1 211 ? 10.835 7.517 -2.414 1.00 90.94 211 GLY A CA 1
ATOM 1661 C C . GLY A 1 211 ? 11.851 7.196 -3.507 1.00 90.94 211 GLY A C 1
ATOM 1662 O O . GLY A 1 211 ? 11.543 6.460 -4.445 1.00 90.94 211 GLY A O 1
ATOM 1663 N N . ASN A 1 212 ? 13.083 7.708 -3.395 1.00 91.06 212 ASN A N 1
ATOM 1664 C CA . ASN A 1 212 ? 14.169 7.339 -4.300 1.00 91.06 212 ASN A CA 1
ATOM 1665 C C . ASN A 1 212 ? 14.600 5.885 -4.112 1.00 91.06 212 ASN A C 1
ATOM 1667 O O . ASN A 1 212 ? 14.779 5.198 -5.115 1.00 91.06 212 ASN A O 1
ATOM 1671 N N . LEU A 1 213 ? 14.819 5.431 -2.875 1.00 89.31 213 LEU A N 1
ATOM 1672 C CA . LEU A 1 213 ? 15.253 4.066 -2.590 1.00 89.31 213 LEU A CA 1
ATOM 1673 C C . LEU A 1 213 ? 14.275 3.055 -3.190 1.00 89.31 213 LEU A C 1
ATOM 1675 O O . LEU A 1 213 ? 14.689 2.197 -3.973 1.00 89.31 213 LEU A O 1
ATOM 1679 N N . ASP A 1 214 ? 12.991 3.203 -2.892 1.00 91.50 214 ASP A N 1
ATOM 1680 C CA . ASP A 1 214 ? 11.973 2.242 -3.282 1.00 91.50 214 ASP A CA 1
ATOM 1681 C C . ASP A 1 214 ? 11.762 2.208 -4.786 1.00 91.50 214 ASP A C 1
ATOM 1683 O O . ASP A 1 214 ? 11.790 1.133 -5.392 1.00 91.50 214 ASP A O 1
ATOM 1687 N N . VAL A 1 215 ? 11.623 3.372 -5.428 1.00 91.44 215 VAL A N 1
ATOM 1688 C CA . VAL A 1 215 ? 11.424 3.418 -6.880 1.00 91.44 215 VAL A CA 1
ATOM 1689 C C . VAL A 1 215 ? 12.661 2.933 -7.635 1.00 91.44 215 VAL A C 1
ATOM 1691 O O . VAL A 1 215 ? 12.530 2.202 -8.616 1.00 91.44 215 VAL A O 1
ATOM 1694 N N . GLN A 1 216 ? 13.869 3.270 -7.174 1.00 88.94 216 GLN A N 1
ATOM 1695 C CA . GLN A 1 216 ? 15.107 2.845 -7.827 1.00 88.94 216 GLN A CA 1
ATOM 1696 C C . GLN A 1 216 ? 15.319 1.339 -7.678 1.00 88.94 216 GLN A C 1
ATOM 1698 O O . GLN A 1 216 ? 15.612 0.662 -8.664 1.00 88.94 216 GLN A O 1
ATOM 1703 N N . VAL A 1 217 ? 15.129 0.788 -6.476 1.00 85.12 217 VAL A N 1
ATOM 1704 C CA . VAL A 1 217 ? 15.242 -0.657 -6.245 1.00 85.12 217 VAL A CA 1
ATOM 1705 C C . VAL A 1 217 ? 14.166 -1.400 -7.029 1.00 85.12 217 VAL A C 1
ATOM 1707 O O . VAL A 1 217 ? 14.501 -2.333 -7.759 1.00 85.12 217 VAL A O 1
ATOM 1710 N N . ALA A 1 218 ? 12.904 -0.971 -6.951 1.00 86.50 218 ALA A N 1
ATOM 1711 C CA . ALA A 1 218 ? 11.808 -1.596 -7.682 1.00 86.50 218 ALA A CA 1
ATOM 1712 C C . ALA A 1 218 ? 12.097 -1.623 -9.185 1.00 86.50 218 ALA A C 1
ATOM 1714 O O . ALA A 1 218 ? 12.147 -2.699 -9.783 1.00 86.50 218 ALA A O 1
ATOM 1715 N N . GLN A 1 219 ? 12.374 -0.468 -9.794 1.00 85.56 219 GLN A N 1
ATOM 1716 C CA . GLN A 1 219 ? 12.634 -0.385 -11.231 1.00 85.56 219 GLN A CA 1
ATOM 1717 C C . GLN A 1 219 ? 13.903 -1.118 -11.650 1.00 85.56 219 GLN A C 1
ATOM 1719 O O . GLN A 1 219 ? 13.918 -1.740 -12.709 1.00 85.56 219 GLN A O 1
ATOM 1724 N N . GLY A 1 220 ? 14.947 -1.110 -10.821 1.00 81.00 220 GLY A N 1
ATOM 1725 C CA . GLY A 1 220 ? 16.155 -1.888 -11.077 1.00 81.00 220 GLY A CA 1
ATOM 1726 C C . GLY A 1 220 ? 15.925 -3.400 -11.088 1.00 81.00 220 GLY A C 1
ATOM 1727 O O . GLY A 1 220 ? 16.640 -4.112 -11.792 1.00 81.00 220 GLY A O 1
ATOM 1728 N N . LEU A 1 221 ? 14.937 -3.898 -10.336 1.00 77.75 221 LEU A N 1
ATOM 1729 C CA . LEU A 1 221 ? 14.579 -5.319 -10.293 1.00 77.75 221 LEU A CA 1
ATOM 1730 C C . LEU A 1 221 ? 13.620 -5.724 -11.405 1.00 77.75 221 LEU A C 1
ATOM 1732 O O . LEU A 1 221 ? 13.794 -6.788 -11.997 1.00 77.75 221 LEU A O 1
ATOM 1736 N N . VAL A 1 222 ? 12.595 -4.908 -11.659 1.00 78.62 222 VAL A N 1
ATOM 1737 C CA . VAL A 1 222 ? 11.489 -5.297 -12.544 1.00 78.62 222 VAL A CA 1
ATOM 1738 C C . VAL A 1 222 ? 11.648 -4.799 -13.973 1.00 78.62 222 VAL A C 1
ATOM 1740 O O . VAL A 1 222 ? 10.819 -5.136 -14.815 1.00 78.62 222 VAL A O 1
ATOM 1743 N N . TYR A 1 223 ? 12.686 -4.015 -14.285 1.00 77.12 223 TYR A N 1
ATOM 1744 C CA . TYR A 1 223 ? 12.921 -3.517 -15.640 1.00 77.12 223 TYR A CA 1
ATOM 1745 C C . TYR A 1 223 ? 12.842 -4.651 -16.690 1.00 77.12 223 TYR A C 1
ATOM 1747 O O . TYR A 1 223 ? 13.496 -5.683 -16.522 1.00 77.12 223 TYR A O 1
ATOM 1755 N N . PRO A 1 224 ? 12.091 -4.485 -17.803 1.00 78.50 224 PRO A N 1
ATOM 1756 C CA . PRO A 1 224 ? 11.407 -3.275 -18.283 1.00 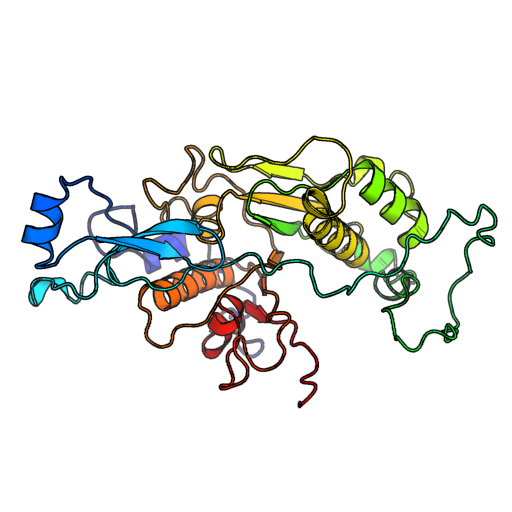78.50 224 PRO A CA 1
ATOM 1757 C C . PRO A 1 224 ? 9.896 -3.215 -17.962 1.00 78.50 224 PRO A C 1
ATOM 1759 O O . PRO A 1 224 ? 9.133 -2.627 -18.734 1.00 78.50 224 PRO A O 1
ATOM 1762 N N . ALA A 1 225 ? 9.431 -3.860 -16.890 1.00 79.62 225 ALA A N 1
ATOM 1763 C CA . ALA A 1 225 ? 8.035 -3.789 -16.457 1.00 79.62 225 ALA A CA 1
ATOM 1764 C C . ALA A 1 225 ? 7.605 -2.346 -16.142 1.00 79.62 225 ALA A C 1
ATOM 1766 O O . ALA A 1 225 ? 8.426 -1.485 -15.818 1.00 79.62 225 ALA A O 1
ATOM 1767 N N . HIS A 1 226 ? 6.303 -2.076 -16.264 1.00 83.75 226 HIS A N 1
ATOM 1768 C CA . HIS A 1 226 ? 5.756 -0.752 -15.974 1.00 83.75 226 HIS A CA 1
ATOM 1769 C C . HIS A 1 226 ? 5.628 -0.559 -14.462 1.00 83.75 226 HIS A C 1
ATOM 1771 O O . HIS A 1 226 ? 5.070 -1.409 -13.765 1.00 83.75 226 HIS A O 1
ATOM 1777 N N . THR A 1 227 ? 6.152 0.561 -13.969 1.00 90.88 227 THR A N 1
ATOM 1778 C CA . THR A 1 227 ? 6.133 0.897 -12.545 1.00 90.88 227 THR A CA 1
ATOM 1779 C C . THR A 1 227 ? 5.130 2.001 -12.272 1.00 90.88 227 THR A C 1
ATOM 1781 O O . THR A 1 227 ? 5.028 2.983 -13.012 1.00 90.88 227 THR A O 1
ATOM 1784 N N . MET A 1 228 ? 4.397 1.834 -11.183 1.00 95.12 228 MET A N 1
ATOM 1785 C CA . MET A 1 228 ? 3.438 2.793 -10.664 1.00 95.12 228 MET A CA 1
ATOM 1786 C C . MET A 1 228 ? 3.962 3.324 -9.332 1.00 95.12 228 MET A C 1
ATOM 1788 O O . MET A 1 228 ? 4.607 2.594 -8.583 1.00 95.12 228 MET A O 1
ATOM 1792 N N . TYR A 1 229 ? 3.698 4.590 -9.040 1.00 95.94 229 TYR A N 1
ATOM 1793 C CA . TYR A 1 229 ? 4.091 5.223 -7.784 1.00 95.94 229 TYR A CA 1
ATOM 1794 C C . TYR A 1 229 ? 2.831 5.770 -7.116 1.00 95.94 229 TYR A C 1
ATOM 1796 O O . TYR A 1 229 ? 2.172 6.647 -7.679 1.00 95.94 229 TYR A O 1
ATOM 1804 N N . TYR A 1 230 ? 2.445 5.214 -5.971 1.00 95.56 230 TYR A N 1
ATOM 1805 C CA . TYR A 1 230 ? 1.251 5.609 -5.228 1.00 95.56 230 TYR A CA 1
ATOM 1806 C C . TYR A 1 230 ? 1.653 6.553 -4.103 1.00 95.56 230 TYR A C 1
ATOM 1808 O O . TYR A 1 230 ? 2.238 6.123 -3.117 1.00 95.56 230 TYR A O 1
ATOM 1816 N N . GLN A 1 231 ? 1.310 7.830 -4.248 1.00 93.44 231 GLN A N 1
ATOM 1817 C CA . GLN A 1 231 ? 1.505 8.840 -3.219 1.00 93.44 231 GLN A CA 1
ATOM 1818 C C . GLN A 1 231 ? 0.254 8.963 -2.353 1.00 93.44 231 GLN A C 1
ATOM 1820 O O . GLN A 1 231 ? -0.811 9.387 -2.821 1.00 93.44 231 GLN A O 1
ATOM 1825 N N . LEU A 1 232 ? 0.412 8.650 -1.075 1.00 90.06 232 LEU A N 1
ATOM 1826 C CA . LEU A 1 232 ? -0.633 8.650 -0.064 1.00 90.06 232 LEU A CA 1
ATOM 1827 C C . LEU A 1 232 ? -0.282 9.618 1.071 1.00 90.06 232 LEU A C 1
ATOM 1829 O O . LEU A 1 232 ? 0.867 10.023 1.236 1.00 90.06 232 LEU A O 1
ATOM 1833 N N . ASN A 1 233 ? -1.290 10.036 1.834 1.00 82.44 233 ASN A N 1
ATOM 1834 C CA . ASN A 1 233 ? -1.118 11.048 2.874 1.00 82.44 233 ASN A CA 1
ATOM 1835 C C . ASN A 1 233 ? -0.695 10.434 4.214 1.00 82.44 233 ASN A C 1
ATOM 1837 O O . ASN A 1 233 ? 0.230 10.926 4.854 1.00 82.44 233 ASN A O 1
ATOM 1841 N N . ASP A 1 234 ? -1.348 9.341 4.606 1.00 75.50 234 ASP A N 1
ATOM 1842 C CA . ASP A 1 234 ? -1.089 8.620 5.852 1.00 75.50 234 ASP A CA 1
ATOM 1843 C C . ASP A 1 234 ? -1.089 7.105 5.614 1.00 75.50 234 ASP A C 1
ATOM 1845 O O . ASP A 1 234 ? -1.648 6.599 4.638 1.00 75.50 234 ASP A O 1
ATOM 1849 N N . ASP A 1 235 ? -0.429 6.377 6.498 1.00 66.50 235 ASP A N 1
ATOM 1850 C CA . ASP A 1 235 ? -0.177 4.935 6.374 1.00 66.50 235 ASP A CA 1
ATOM 1851 C C . ASP A 1 235 ? -1.438 4.054 6.385 1.00 66.50 235 ASP A C 1
ATOM 1853 O O . ASP A 1 235 ? -1.460 2.977 5.778 1.00 66.50 235 ASP A O 1
ATOM 1857 N N . ASP A 1 236 ? -2.520 4.527 6.999 1.00 69.38 236 ASP A N 1
ATOM 1858 C CA . ASP A 1 236 ? -3.793 3.819 7.078 1.00 69.38 236 ASP A CA 1
ATOM 1859 C C . ASP A 1 236 ? -4.698 3.969 5.845 1.00 69.38 236 ASP A C 1
ATOM 1861 O O . ASP A 1 236 ? -5.709 3.267 5.753 1.00 69.38 236 ASP A O 1
ATOM 1865 N N . VAL A 1 237 ? -4.323 4.801 4.863 1.00 76.62 237 VAL A N 1
ATOM 1866 C CA . VAL A 1 237 ? -5.184 5.112 3.706 1.00 76.62 237 VAL A CA 1
ATOM 1867 C C . VAL A 1 237 ? -4.854 4.339 2.423 1.00 76.62 237 VAL A C 1
ATOM 1869 O O . VAL A 1 237 ? -5.438 4.601 1.372 1.00 76.62 237 VAL A O 1
ATOM 1872 N N . PHE A 1 238 ? -3.947 3.355 2.452 1.00 87.81 238 PHE A N 1
ATOM 1873 C CA . PHE A 1 238 ? -3.654 2.564 1.241 1.00 87.81 238 PHE A CA 1
ATOM 1874 C C . PHE A 1 238 ? -4.889 1.835 0.704 1.00 87.81 238 PHE A C 1
ATOM 1876 O O . PHE A 1 238 ? -5.173 1.884 -0.491 1.00 87.81 238 PHE A O 1
ATOM 1883 N N . LEU A 1 239 ? -5.668 1.197 1.576 1.00 87.50 239 LEU A N 1
ATOM 1884 C CA . LEU A 1 239 ? -6.894 0.529 1.141 1.00 87.50 239 LEU A CA 1
ATOM 1885 C C . LEU A 1 239 ? -7.951 1.526 0.651 1.00 87.50 239 LEU A C 1
ATOM 1887 O O . LEU A 1 239 ? -8.723 1.187 -0.242 1.00 87.50 239 LEU A O 1
ATOM 1891 N N . ASP A 1 240 ? -7.940 2.763 1.160 1.00 86.38 240 ASP A N 1
ATOM 1892 C CA . ASP A 1 240 ? -8.783 3.839 0.637 1.00 86.38 240 ASP A CA 1
ATOM 1893 C C . ASP A 1 240 ? -8.393 4.208 -0.796 1.00 86.38 240 ASP A C 1
ATOM 1895 O O . ASP A 1 240 ? -9.254 4.535 -1.601 1.00 86.38 240 ASP A O 1
ATOM 1899 N N . ALA A 1 241 ? -7.117 4.130 -1.171 1.00 89.75 241 ALA A N 1
ATOM 1900 C CA . ALA A 1 241 ? -6.701 4.418 -2.541 1.00 89.75 241 ALA A CA 1
ATOM 1901 C C . ALA A 1 241 ? -7.282 3.428 -3.561 1.00 89.75 241 ALA A C 1
ATOM 1903 O O . ALA A 1 241 ? -7.693 3.838 -4.652 1.00 89.75 241 ALA A O 1
ATOM 1904 N N . VAL A 1 242 ? -7.337 2.143 -3.201 1.00 90.50 242 VAL A N 1
ATOM 1905 C CA . VAL A 1 242 ? -7.580 1.043 -4.148 1.00 90.50 242 VAL A CA 1
ATOM 1906 C C . VAL A 1 242 ? -8.945 0.358 -4.010 1.00 90.50 242 VAL A C 1
ATOM 1908 O O . VAL A 1 242 ? -9.392 -0.288 -4.957 1.00 90.50 242 VAL A O 1
ATOM 1911 N N . ASP A 1 243 ? -9.644 0.499 -2.877 1.00 86.38 243 ASP A N 1
ATOM 1912 C CA . ASP A 1 243 ? -10.984 -0.065 -2.659 1.00 86.38 243 ASP A CA 1
ATOM 1913 C C . ASP A 1 243 ? -11.985 1.017 -2.225 1.00 86.38 243 ASP A C 1
ATOM 1915 O O . ASP A 1 243 ? -12.111 1.371 -1.053 1.00 86.38 243 ASP A O 1
ATOM 1919 N N . ALA A 1 244 ? -12.810 1.470 -3.177 1.00 81.38 244 ALA A N 1
ATOM 1920 C CA . ALA A 1 244 ? -13.872 2.450 -2.927 1.00 81.38 244 ALA A CA 1
ATOM 1921 C C . ALA A 1 244 ? -14.889 2.005 -1.852 1.00 81.38 244 ALA A C 1
ATOM 1923 O O . ALA A 1 244 ? -15.627 2.816 -1.288 1.00 81.38 244 ALA A O 1
ATOM 1924 N N . SER A 1 245 ? -14.996 0.699 -1.592 1.00 77.56 245 SER A N 1
ATOM 1925 C CA . SER A 1 245 ? -15.886 0.150 -0.568 1.00 77.56 245 SER A CA 1
ATOM 1926 C C . SER A 1 245 ? -15.290 0.179 0.842 1.00 77.56 245 SER A C 1
ATOM 1928 O O . SER A 1 245 ? -16.049 -0.025 1.797 1.00 77.56 245 SER A O 1
ATOM 1930 N N . TYR A 1 246 ? -13.983 0.443 0.958 1.00 78.31 246 TYR A N 1
ATOM 1931 C CA . TYR A 1 246 ? -13.238 0.595 2.208 1.00 78.31 246 TYR A CA 1
ATOM 1932 C C . TYR A 1 246 ? -13.040 2.060 2.632 1.00 78.31 246 TYR A C 1
ATOM 1934 O O . TYR A 1 246 ? -12.587 2.292 3.742 1.00 78.31 246 TYR A O 1
ATOM 1942 N N . CYS A 1 247 ? -13.444 3.027 1.797 1.00 77.31 247 CYS A N 1
ATOM 1943 C CA . CYS A 1 247 ? -13.249 4.460 2.029 1.00 77.31 247 CYS A CA 1
ATOM 1944 C C . CYS A 1 247 ? -13.576 4.948 3.448 1.00 77.31 247 CYS A C 1
ATOM 1946 O O . CYS A 1 247 ? -14.743 5.179 3.793 1.00 77.31 247 CYS A O 1
ATOM 1948 N N . SER A 1 248 ? -12.521 5.254 4.191 1.00 68.56 248 SER A N 1
ATOM 1949 C CA . SER A 1 248 ? -12.535 5.876 5.503 1.00 68.56 248 SER A CA 1
ATOM 1950 C C . SER A 1 248 ? -12.912 7.350 5.379 1.00 68.56 248 SER A C 1
ATOM 1952 O O . SER A 1 248 ? -12.130 8.198 4.948 1.00 68.56 248 SER A O 1
ATOM 1954 N N . VAL A 1 249 ? -14.138 7.699 5.764 1.00 59.28 249 VAL A N 1
ATOM 1955 C CA . VAL A 1 249 ? -14.596 9.095 5.714 1.00 59.28 249 VAL A CA 1
ATOM 1956 C C . VAL A 1 249 ? -13.799 9.950 6.700 1.00 59.28 249 VAL A C 1
ATOM 1958 O O . VAL A 1 249 ? -13.643 9.598 7.867 1.00 59.28 249 VAL A O 1
ATOM 1961 N N . GLY A 1 250 ? -13.314 11.095 6.218 1.00 60.41 250 GLY A N 1
ATOM 1962 C CA . GLY A 1 250 ? -12.531 12.052 7.003 1.00 60.41 250 GLY A CA 1
ATOM 1963 C C . GLY A 1 250 ? -11.022 11.793 7.005 1.00 60.41 250 GLY A C 1
ATOM 1964 O O . GLY A 1 250 ? -10.285 12.675 7.435 1.00 60.41 250 GLY A O 1
ATOM 1965 N N . LYS A 1 251 ? -10.573 10.639 6.493 1.00 64.06 251 LYS A N 1
ATOM 1966 C CA . LYS A 1 251 ? -9.155 10.338 6.236 1.00 64.06 251 LYS A CA 1
ATOM 1967 C C . LYS A 1 251 ? -8.852 10.157 4.753 1.00 64.06 251 LYS A C 1
ATOM 1969 O O . LYS A 1 251 ? -7.806 10.586 4.301 1.00 64.06 251 LYS A O 1
ATOM 1974 N N . ALA A 1 252 ? -9.787 9.594 3.991 1.00 69.12 252 ALA A N 1
ATOM 1975 C CA . ALA A 1 252 ? -9.621 9.402 2.561 1.00 69.12 252 ALA A CA 1
ATOM 1976 C C . ALA A 1 252 ? -9.844 10.702 1.772 1.00 69.12 252 ALA A C 1
ATOM 1978 O O . ALA A 1 252 ? -10.819 11.432 1.993 1.00 69.12 252 ALA A O 1
ATOM 1979 N N . GLY A 1 253 ? -8.984 10.945 0.783 1.00 71.81 253 GLY A N 1
ATOM 1980 C CA . GLY A 1 253 ? -9.195 11.959 -0.241 1.00 71.81 253 GLY A CA 1
ATOM 1981 C C . GLY A 1 253 ? -10.491 11.772 -1.048 1.00 71.81 253 GLY A C 1
ATOM 1982 O O . GLY A 1 253 ? -11.097 10.702 -1.109 1.00 71.81 253 GLY A O 1
ATOM 1983 N N . SER A 1 254 ? -10.905 12.836 -1.737 1.00 82.75 254 SER A N 1
ATOM 1984 C CA . SER A 1 254 ? -12.055 12.870 -2.652 1.00 82.75 254 SER A CA 1
ATOM 1985 C C . SER A 1 254 ? -12.004 11.843 -3.794 1.00 82.75 254 SER A C 1
ATOM 1987 O O . SER A 1 254 ? -13.042 11.533 -4.376 1.00 82.75 254 SER A O 1
ATOM 1989 N N . ASN A 1 255 ? -10.824 11.303 -4.104 1.00 87.31 255 ASN A N 1
ATOM 1990 C CA . ASN A 1 255 ? -10.583 10.291 -5.134 1.00 87.31 255 ASN A CA 1
ATOM 1991 C C . ASN A 1 255 ? -10.346 8.882 -4.551 1.00 87.31 255 ASN A C 1
ATOM 1993 O O . ASN A 1 255 ? -9.640 8.068 -5.145 1.00 87.31 255 ASN A O 1
ATOM 1997 N N . CYS A 1 256 ? -10.953 8.584 -3.406 1.00 87.38 256 CYS A N 1
ATOM 1998 C CA . CYS A 1 256 ? -10.943 7.254 -2.811 1.00 87.38 256 CYS A CA 1
ATOM 1999 C C . CYS A 1 256 ? -11.416 6.157 -3.791 1.00 87.38 256 CYS A C 1
ATOM 2001 O O . CYS A 1 256 ? -12.425 6.310 -4.486 1.00 87.38 256 CYS A O 1
ATOM 2003 N N . GLY A 1 257 ? -10.675 5.051 -3.846 1.00 88.38 257 GLY A N 1
ATOM 2004 C CA . GLY A 1 257 ? -10.930 3.876 -4.672 1.00 88.38 257 GLY A CA 1
ATOM 2005 C C . GLY A 1 257 ? -10.745 4.092 -6.171 1.00 88.38 257 GLY A C 1
ATOM 2006 O O . GLY A 1 257 ? -11.322 3.349 -6.966 1.00 88.38 257 GLY A O 1
ATOM 2007 N N . THR A 1 258 ? -10.013 5.138 -6.566 1.00 89.88 258 THR A N 1
ATOM 2008 C CA . THR A 1 258 ? -9.761 5.463 -7.979 1.00 89.88 258 THR A CA 1
ATOM 2009 C C . THR A 1 258 ? -8.382 5.032 -8.460 1.00 89.88 258 THR A C 1
ATOM 2011 O O . THR A 1 258 ? -8.159 5.000 -9.672 1.00 89.88 258 THR A O 1
ATOM 2014 N N . ILE A 1 259 ? -7.463 4.694 -7.548 1.00 93.25 259 ILE A N 1
ATOM 2015 C CA . ILE A 1 259 ? -6.120 4.259 -7.919 1.00 93.25 259 ILE A CA 1
ATOM 2016 C C . ILE A 1 259 ? -6.209 2.806 -8.419 1.00 93.25 259 ILE A C 1
ATOM 2018 O O . ILE A 1 259 ? -6.728 1.942 -7.710 1.00 93.25 259 ILE A O 1
ATOM 2022 N N . PRO A 1 260 ? -5.750 2.517 -9.651 1.00 93.62 260 PRO A N 1
ATOM 2023 C CA . PRO A 1 260 ? -5.792 1.170 -10.208 1.00 93.62 260 PRO A CA 1
ATOM 2024 C C . PRO A 1 260 ? -4.888 0.222 -9.423 1.00 93.62 260 PRO A C 1
ATOM 2026 O O . PRO A 1 260 ? -3.764 0.582 -9.095 1.00 93.62 260 PRO A O 1
ATOM 2029 N N . ILE A 1 261 ? -5.365 -0.999 -9.182 1.00 92.25 261 ILE A N 1
ATOM 2030 C CA . ILE A 1 261 ? -4.630 -2.057 -8.479 1.00 92.25 261 ILE A CA 1
ATOM 2031 C C . ILE A 1 261 ? -3.553 -2.641 -9.407 1.00 92.25 261 ILE A C 1
ATOM 2033 O O . ILE A 1 261 ? -3.886 -3.124 -10.490 1.00 92.25 261 ILE A O 1
ATOM 2037 N N . ALA A 1 262 ? -2.287 -2.615 -8.984 1.00 92.75 262 ALA A N 1
ATOM 2038 C CA . ALA A 1 262 ? -1.192 -3.298 -9.677 1.00 92.75 262 ALA A CA 1
ATOM 2039 C C . ALA A 1 262 ? -1.173 -4.814 -9.403 1.00 92.75 262 ALA A C 1
ATOM 2041 O O . ALA A 1 262 ? -1.761 -5.301 -8.434 1.00 92.75 262 ALA A O 1
ATOM 2042 N N . ASP A 1 263 ? -0.453 -5.564 -10.240 1.00 90.19 263 ASP A N 1
ATOM 2043 C CA . ASP A 1 263 ? -0.258 -7.010 -10.058 1.00 90.19 263 ASP A CA 1
ATOM 2044 C C . ASP A 1 263 ? 0.604 -7.309 -8.822 1.00 90.19 263 ASP A C 1
ATOM 2046 O O . ASP A 1 263 ? 0.350 -8.261 -8.081 1.00 90.19 263 ASP A O 1
ATOM 2050 N N . VAL A 1 264 ? 1.617 -6.472 -8.584 1.00 91.44 264 VAL A N 1
ATOM 2051 C CA . VAL A 1 264 ? 2.481 -6.518 -7.401 1.00 91.44 264 VAL A CA 1
ATOM 2052 C C . VAL A 1 264 ? 2.543 -5.131 -6.776 1.00 91.44 264 VAL A C 1
ATOM 2054 O O . VAL A 1 264 ? 2.750 -4.143 -7.477 1.00 91.44 264 VAL A O 1
ATOM 2057 N N . ILE A 1 265 ? 2.375 -5.048 -5.460 1.00 92.38 265 ILE A N 1
ATOM 2058 C CA . ILE A 1 265 ? 2.409 -3.795 -4.703 1.00 92.38 265 ILE A CA 1
ATOM 2059 C C . ILE A 1 265 ? 3.425 -3.947 -3.574 1.00 92.38 265 ILE A C 1
ATOM 2061 O O . ILE A 1 265 ? 3.279 -4.829 -2.729 1.00 92.38 265 ILE A O 1
ATOM 2065 N N . GLY A 1 266 ? 4.456 -3.106 -3.579 1.00 91.00 266 GLY A N 1
ATOM 2066 C CA . GLY A 1 266 ? 5.479 -3.030 -2.544 1.00 91.00 266 GLY A CA 1
ATOM 2067 C C . GLY A 1 266 ? 5.258 -1.848 -1.611 1.00 91.00 266 GLY A C 1
ATOM 2068 O O . GLY A 1 266 ? 5.031 -0.728 -2.070 1.00 91.00 266 GLY A O 1
ATOM 2069 N N . VAL A 1 267 ? 5.342 -2.112 -0.310 1.00 88.75 267 VAL A N 1
ATOM 2070 C CA . VAL A 1 267 ? 5.159 -1.129 0.756 1.00 88.75 267 VAL A CA 1
ATOM 2071 C C . VAL A 1 267 ? 6.303 -1.268 1.763 1.00 88.75 267 VAL A C 1
ATOM 2073 O O . VAL A 1 267 ? 6.418 -2.279 2.455 1.00 88.75 267 VAL A O 1
ATOM 2076 N N . SER A 1 268 ? 7.161 -0.259 1.847 1.00 86.19 268 SER A N 1
ATOM 2077 C CA . SER A 1 268 ? 8.297 -0.176 2.785 1.00 86.19 268 SER A CA 1
ATOM 2078 C C . SER A 1 268 ? 7.915 0.390 4.158 1.00 86.19 268 SER A C 1
ATOM 2080 O O . SER A 1 268 ? 8.755 0.570 5.034 1.00 86.19 268 SER A O 1
ATOM 2082 N N . TRP A 1 269 ? 6.622 0.623 4.372 1.00 81.25 269 TRP A N 1
ATOM 2083 C CA . TRP A 1 269 ? 6.084 1.247 5.568 1.00 81.25 269 TRP A CA 1
ATOM 2084 C C . TRP A 1 269 ? 5.288 0.259 6.413 1.00 81.25 269 TRP A C 1
ATOM 2086 O O . TRP A 1 269 ? 4.590 -0.623 5.905 1.00 81.25 269 TRP A O 1
ATOM 2096 N N . GLY A 1 270 ? 5.358 0.449 7.724 1.00 77.69 270 GLY A N 1
ATOM 2097 C CA . GLY A 1 270 ? 4.691 -0.391 8.701 1.00 77.69 270 GLY A CA 1
ATOM 2098 C C . GLY A 1 270 ? 4.750 0.219 10.093 1.00 77.69 270 GLY A C 1
ATOM 2099 O O . GLY A 1 270 ? 5.358 1.267 10.315 1.00 77.69 270 GLY A O 1
ATOM 2100 N N . GLY A 1 271 ? 4.056 -0.414 11.028 1.00 73.75 271 GLY A N 1
ATOM 2101 C CA . GLY A 1 271 ? 4.006 -0.029 12.430 1.00 73.75 271 GLY A CA 1
ATOM 2102 C C . GLY A 1 271 ? 3.744 -1.236 13.314 1.00 73.75 271 GLY A C 1
ATOM 2103 O O . GLY A 1 271 ? 3.698 -2.366 12.845 1.00 73.75 271 GLY A O 1
ATOM 2104 N N . GLU A 1 272 ? 3.554 -1.010 14.605 1.00 72.50 272 GLU A N 1
ATOM 2105 C CA . GLU A 1 272 ? 3.533 -2.102 15.577 1.00 72.50 272 GLU A CA 1
ATOM 2106 C C . GLU A 1 272 ? 2.297 -3.015 15.424 1.00 72.50 272 GLU A C 1
ATOM 2108 O O . GLU A 1 272 ? 1.144 -2.563 15.397 1.00 72.50 272 GLU A O 1
ATOM 2113 N N . GLU A 1 273 ? 2.519 -4.332 15.364 1.00 73.19 273 GLU A N 1
ATOM 2114 C CA . GLU A 1 273 ? 1.442 -5.313 15.488 1.00 73.19 273 GLU A CA 1
ATOM 2115 C C . GLU A 1 273 ? 0.838 -5.261 16.898 1.00 73.19 273 GLU A C 1
ATOM 2117 O O . GLU A 1 273 ? 1.530 -5.377 17.910 1.00 73.19 273 GLU A O 1
ATOM 2122 N N . THR A 1 274 ? -0.486 -5.133 16.968 1.00 72.69 274 THR A N 1
ATOM 2123 C CA . THR A 1 274 ? -1.245 -5.195 18.217 1.00 72.69 274 THR A CA 1
ATOM 2124 C C . THR A 1 274 ? -2.156 -6.425 18.180 1.00 72.69 274 THR A C 1
ATOM 2126 O O . THR A 1 274 ? -3.250 -6.362 17.610 1.00 72.69 274 THR A O 1
ATOM 2129 N N . PRO A 1 275 ? -1.753 -7.558 18.786 1.00 69.56 275 PRO A N 1
ATOM 2130 C CA . PRO A 1 275 ? -2.553 -8.777 18.780 1.00 69.56 275 PRO A CA 1
ATOM 2131 C C . PRO A 1 275 ? -3.976 -8.553 19.304 1.00 69.56 275 PRO A C 1
ATOM 2133 O O . PRO A 1 275 ? -4.189 -7.906 20.329 1.00 69.56 275 PRO A O 1
ATOM 2136 N N . GLY A 1 276 ? -4.969 -9.103 18.601 1.00 69.94 276 GLY A N 1
ATOM 2137 C CA . GLY A 1 276 ? -6.385 -8.944 18.951 1.00 69.94 276 GLY A CA 1
ATOM 2138 C C . GLY A 1 276 ? -6.982 -7.576 18.600 1.00 69.94 276 GLY A C 1
ATOM 2139 O O . GLY A 1 276 ? -8.156 -7.336 18.891 1.00 69.94 276 GLY A O 1
ATOM 2140 N N . ASN A 1 277 ? -6.222 -6.687 17.953 1.00 78.69 277 ASN A N 1
ATOM 2141 C CA . ASN A 1 277 ? -6.746 -5.432 17.436 1.00 78.69 277 ASN A CA 1
ATOM 2142 C C . ASN A 1 277 ? -7.694 -5.701 16.251 1.00 78.69 277 ASN A C 1
ATOM 2144 O O . ASN A 1 277 ? -7.315 -6.249 15.210 1.00 78.69 277 ASN A O 1
ATOM 2148 N N . ALA A 1 278 ? -8.958 -5.311 16.422 1.00 79.19 278 ALA A N 1
ATOM 2149 C CA . ALA A 1 278 ? -10.005 -5.545 15.432 1.00 79.19 278 ALA A CA 1
ATOM 2150 C C . ALA A 1 278 ? -9.799 -4.737 14.138 1.00 79.19 278 ALA A C 1
ATOM 2152 O O . ALA A 1 278 ? -10.171 -5.213 13.066 1.00 79.19 278 ALA A O 1
ATOM 2153 N N . TYR A 1 279 ? -9.166 -3.559 14.218 1.00 79.31 279 TYR A N 1
ATOM 2154 C CA . TYR A 1 279 ? -8.790 -2.773 13.043 1.00 79.31 279 TYR A CA 1
ATOM 2155 C C . TYR A 1 279 ? -7.723 -3.505 12.218 1.00 79.31 279 TYR A C 1
ATOM 2157 O O . TYR A 1 279 ? -7.957 -3.759 11.042 1.00 79.31 279 TYR A O 1
ATOM 2165 N N . GLN A 1 280 ? -6.618 -3.950 12.829 1.00 80.12 280 GLN A N 1
ATOM 2166 C CA . GLN A 1 280 ? -5.575 -4.709 12.120 1.00 80.12 280 GLN A CA 1
ATOM 2167 C C . GLN A 1 280 ? -6.131 -6.007 11.517 1.00 80.12 280 GLN A C 1
ATOM 2169 O O . GLN A 1 280 ? -5.876 -6.302 10.351 1.00 80.12 280 GLN A O 1
ATOM 2174 N N . THR A 1 281 ? -6.985 -6.725 12.257 1.00 81.25 281 THR A N 1
ATOM 2175 C CA . THR A 1 281 ? -7.680 -7.924 11.752 1.00 81.25 281 THR A CA 1
ATOM 2176 C C . THR A 1 281 ? -8.527 -7.605 10.517 1.00 81.25 281 THR A C 1
ATOM 2178 O O . THR A 1 281 ? -8.477 -8.316 9.511 1.00 81.25 281 THR A O 1
ATOM 2181 N N .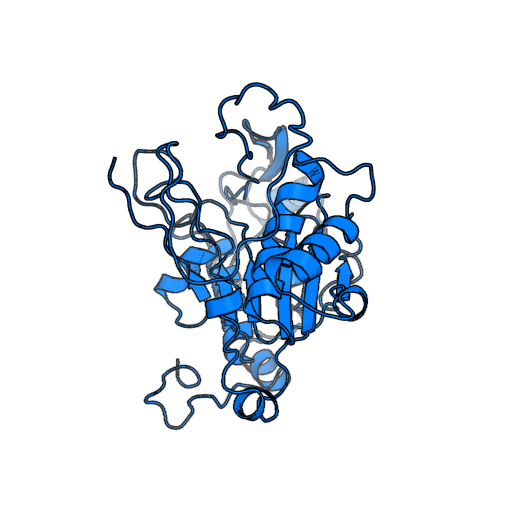 ARG A 1 282 ? -9.306 -6.516 10.560 1.00 81.25 282 ARG A N 1
ATOM 2182 C CA . ARG A 1 282 ? -10.113 -6.083 9.418 1.00 81.25 282 ARG A CA 1
ATOM 2183 C C . ARG A 1 282 ? -9.236 -5.692 8.231 1.00 81.25 282 ARG A C 1
ATOM 2185 O O . ARG A 1 282 ? -9.539 -6.122 7.122 1.00 81.25 282 ARG A O 1
ATOM 2192 N N . THR A 1 283 ? -8.163 -4.941 8.446 1.00 82.25 283 THR A N 1
ATOM 2193 C CA . THR A 1 283 ? -7.227 -4.543 7.390 1.00 82.25 283 THR A CA 1
ATOM 2194 C C . THR A 1 283 ? -6.590 -5.766 6.723 1.00 82.25 283 THR A C 1
ATOM 2196 O O . THR A 1 283 ? -6.587 -5.858 5.495 1.00 82.25 283 THR A O 1
ATOM 2199 N N . CYS A 1 284 ? -6.172 -6.779 7.494 1.00 83.50 284 CYS A N 1
ATOM 2200 C CA . CYS A 1 284 ? -5.690 -8.043 6.929 1.00 83.50 284 CYS A CA 1
ATOM 2201 C C . CYS A 1 284 ? -6.757 -8.735 6.057 1.00 83.50 284 CYS A C 1
ATOM 2203 O O . CYS A 1 284 ? -6.442 -9.238 4.977 1.00 83.50 284 CYS A O 1
ATOM 2205 N N . ASN A 1 285 ? -8.036 -8.700 6.458 1.00 83.81 285 ASN A N 1
ATOM 2206 C CA . ASN A 1 285 ? -9.139 -9.230 5.645 1.00 83.81 285 ASN A CA 1
ATOM 2207 C C . ASN A 1 285 ? -9.347 -8.467 4.326 1.00 83.81 285 ASN A C 1
ATOM 2209 O O . ASN A 1 285 ? -9.851 -9.041 3.359 1.00 83.81 285 ASN A O 1
ATOM 2213 N N . GLU A 1 286 ? -8.991 -7.188 4.255 1.00 85.00 286 GLU A N 1
ATOM 2214 C CA . GLU A 1 286 ? -9.028 -6.433 3.001 1.00 85.00 286 GLU A CA 1
ATOM 2215 C C . GLU A 1 286 ? -7.836 -6.776 2.102 1.00 85.00 286 GLU A C 1
ATOM 2217 O O . GLU A 1 286 ? -8.028 -6.986 0.904 1.00 85.00 286 GLU A O 1
ATOM 2222 N N . TYR A 1 287 ? -6.636 -6.978 2.656 1.00 86.75 287 TYR A N 1
ATOM 2223 C CA . TYR A 1 287 ? -5.515 -7.520 1.875 1.00 86.75 287 TYR A CA 1
ATOM 2224 C C . TYR A 1 287 ? -5.822 -8.915 1.317 1.00 86.75 287 TYR A C 1
ATOM 2226 O O . TYR A 1 287 ? -5.441 -9.228 0.188 1.00 86.75 287 TYR A O 1
ATOM 2234 N N . MET A 1 288 ? -6.605 -9.736 2.031 1.00 83.50 288 MET A N 1
ATOM 2235 C CA . MET A 1 288 ? -7.105 -10.998 1.471 1.00 83.50 288 MET A CA 1
ATOM 2236 C C . MET A 1 288 ? -7.925 -10.803 0.201 1.00 83.50 288 MET A C 1
ATOM 2238 O O . MET A 1 288 ? -7.869 -11.644 -0.696 1.00 83.50 288 MET A O 1
ATOM 2242 N N . LYS A 1 289 ? -8.705 -9.721 0.109 1.00 85.75 289 LYS A N 1
ATOM 2243 C CA . LYS A 1 289 ? -9.495 -9.430 -1.091 1.00 85.75 289 LYS A CA 1
ATOM 2244 C C . LYS A 1 289 ? -8.581 -9.121 -2.265 1.00 85.75 289 LYS A C 1
ATOM 2246 O O . LYS A 1 289 ? -8.826 -9.657 -3.338 1.00 85.75 289 LYS A O 1
ATOM 2251 N N . LEU A 1 290 ? -7.506 -8.362 -2.051 1.00 88.50 290 LEU A N 1
ATOM 2252 C CA . LEU A 1 290 ? -6.482 -8.137 -3.076 1.00 88.50 290 LEU A CA 1
ATOM 2253 C C . LEU A 1 290 ? -5.847 -9.463 -3.532 1.00 88.50 290 LEU A C 1
ATOM 2255 O O . LEU A 1 290 ? -5.746 -9.720 -4.728 1.00 88.50 290 LEU A O 1
ATOM 2259 N N . GLY A 1 291 ? -5.560 -10.382 -2.605 1.00 87.19 291 GLY A N 1
ATOM 2260 C CA . GLY A 1 291 ? -5.095 -11.731 -2.955 1.00 87.19 291 GLY A CA 1
ATOM 2261 C C . GLY A 1 291 ? -6.105 -12.570 -3.737 1.00 87.19 291 GLY A C 1
ATOM 2262 O O . GLY A 1 291 ? -5.739 -13.310 -4.653 1.00 87.19 291 GLY A O 1
ATOM 2263 N N . LEU A 1 292 ? -7.398 -12.447 -3.421 1.00 87.69 292 LEU A N 1
ATOM 2264 C CA . LEU A 1 292 ? -8.456 -13.071 -4.216 1.00 87.69 292 LEU A CA 1
ATOM 2265 C C . LEU A 1 292 ? -8.507 -12.494 -5.631 1.00 87.69 292 LEU A C 1
ATOM 2267 O O . LEU A 1 292 ? -8.808 -13.256 -6.544 1.00 87.69 292 LEU A O 1
ATOM 2271 N N . LEU A 1 293 ? -8.194 -11.207 -5.815 1.00 88.50 293 LEU A N 1
ATOM 2272 C CA . LEU A 1 293 ? -8.095 -10.550 -7.124 1.00 88.50 293 LEU A CA 1
ATOM 2273 C C . LEU A 1 293 ? -6.819 -10.923 -7.899 1.00 88.50 293 LEU A C 1
ATOM 2275 O O . LEU A 1 293 ? -6.766 -10.689 -9.102 1.00 88.50 293 LEU A O 1
ATOM 2279 N N . GLY A 1 294 ? -5.836 -11.551 -7.247 1.00 88.88 294 GLY A N 1
ATOM 2280 C CA . GLY A 1 294 ? -4.568 -11.952 -7.866 1.00 88.88 294 GLY A CA 1
ATOM 2281 C C . GLY A 1 294 ? -3.421 -10.967 -7.675 1.00 88.88 294 GLY A C 1
ATOM 2282 O O . GLY A 1 294 ? -2.383 -11.125 -8.307 1.00 88.88 294 GLY A O 1
ATOM 2283 N N . THR A 1 295 ? -3.581 -9.992 -6.784 1.00 89.69 295 THR A N 1
ATOM 2284 C CA . THR A 1 295 ? -2.519 -9.053 -6.422 1.00 89.69 295 THR A CA 1
ATOM 2285 C C . THR A 1 295 ? -1.595 -9.653 -5.369 1.00 89.69 295 THR A C 1
ATOM 2287 O O . THR A 1 295 ? -2.049 -10.233 -4.380 1.00 89.69 295 THR A O 1
ATOM 2290 N N . THR A 1 296 ? -0.291 -9.466 -5.562 1.00 89.06 296 THR A N 1
ATOM 2291 C CA . THR A 1 296 ? 0.745 -9.787 -4.574 1.00 89.06 296 THR A CA 1
ATOM 2292 C C . THR A 1 296 ? 1.081 -8.546 -3.757 1.00 89.06 296 THR A C 1
ATOM 2294 O O . THR A 1 296 ? 1.437 -7.517 -4.327 1.00 89.06 296 THR A O 1
ATOM 2297 N N . MET A 1 297 ? 1.017 -8.651 -2.429 1.00 88.12 297 MET A N 1
ATOM 2298 C CA . MET A 1 297 ? 1.432 -7.578 -1.522 1.00 88.12 297 MET A CA 1
ATOM 2299 C C . MET A 1 297 ? 2.802 -7.914 -0.926 1.00 88.12 297 MET A C 1
ATOM 2301 O O . MET A 1 297 ? 2.990 -8.984 -0.347 1.00 88.12 297 MET A O 1
ATOM 2305 N N . LEU A 1 298 ? 3.760 -7.001 -1.030 1.00 87.38 298 LEU A N 1
ATOM 2306 C CA . LEU A 1 298 ? 5.066 -7.098 -0.386 1.00 87.38 298 LEU A CA 1
ATOM 2307 C C . LEU A 1 298 ? 5.144 -6.010 0.678 1.00 87.38 298 LEU A C 1
ATOM 2309 O O . LEU A 1 298 ? 4.973 -4.838 0.356 1.00 87.38 298 LEU A O 1
ATOM 2313 N N . TYR A 1 299 ? 5.398 -6.395 1.925 1.00 84.81 299 TYR A N 1
ATOM 2314 C CA . TYR A 1 299 ? 5.615 -5.443 3.013 1.00 84.81 299 TYR A CA 1
ATOM 2315 C C . TYR A 1 299 ? 7.024 -5.600 3.572 1.00 84.81 299 TYR A C 1
ATOM 2317 O O . TYR A 1 299 ? 7.500 -6.724 3.766 1.00 84.81 299 TYR A O 1
ATOM 2325 N N . ALA A 1 300 ? 7.679 -4.481 3.869 1.00 80.00 300 ALA A N 1
ATOM 2326 C CA . ALA A 1 300 ? 8.864 -4.511 4.708 1.00 80.00 300 ALA A CA 1
ATOM 2327 C C . ALA A 1 300 ? 8.498 -5.081 6.086 1.00 80.00 300 ALA A C 1
ATOM 2329 O O . ALA A 1 300 ? 7.440 -4.813 6.649 1.00 80.00 300 ALA A O 1
ATOM 2330 N N . SER A 1 301 ? 9.385 -5.908 6.621 1.00 73.94 301 SER A N 1
ATOM 2331 C CA . SER A 1 301 ? 9.231 -6.567 7.922 1.00 73.94 301 SER A CA 1
ATOM 2332 C C . SER A 1 301 ? 9.554 -5.677 9.123 1.00 73.94 301 SER A C 1
ATOM 2334 O O . SER A 1 301 ? 9.439 -6.147 10.252 1.00 73.94 301 SER A O 1
ATOM 2336 N N . GLY A 1 302 ? 10.065 -4.472 8.867 1.00 72.69 302 GLY A N 1
ATOM 2337 C CA . GLY A 1 302 ? 10.658 -3.586 9.863 1.00 72.69 302 GLY A CA 1
ATOM 2338 C C . GLY A 1 302 ? 12.189 -3.627 9.897 1.00 72.69 302 GLY A C 1
ATOM 2339 O O . GLY A 1 302 ? 12.819 -4.635 9.561 1.00 72.69 302 GLY A O 1
ATOM 2340 N N . ASP A 1 303 ? 12.781 -2.518 10.348 1.00 73.81 303 ASP A N 1
ATOM 2341 C CA . ASP A 1 303 ? 14.237 -2.286 10.423 1.00 73.81 303 ASP A CA 1
ATOM 2342 C C . ASP A 1 303 ? 14.850 -2.623 11.793 1.00 73.81 303 ASP A C 1
ATOM 2344 O O . ASP A 1 303 ? 16.053 -2.464 12.027 1.00 73.81 303 ASP A O 1
ATOM 2348 N N . ASN A 1 304 ? 14.031 -3.088 12.735 1.00 69.19 304 ASN A N 1
ATOM 2349 C CA . ASN A 1 304 ? 14.415 -3.270 14.135 1.00 69.19 304 ASN A CA 1
ATOM 2350 C C . ASN A 1 304 ? 14.693 -4.727 14.520 1.00 69.19 304 ASN A C 1
ATOM 2352 O O . ASN A 1 304 ? 14.801 -5.069 15.700 1.00 69.19 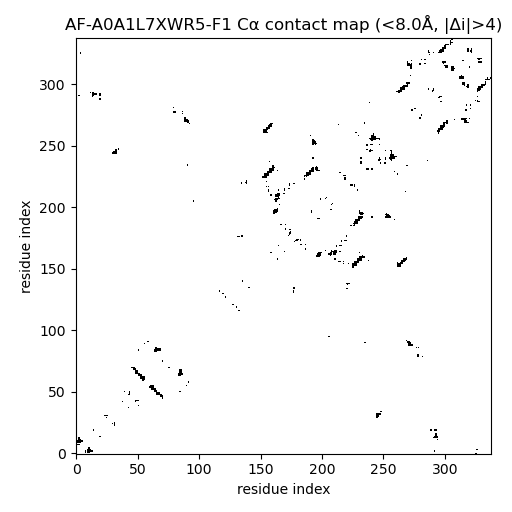304 ASN A O 1
ATOM 2356 N N . GLY A 1 305 ? 14.881 -5.587 13.519 1.00 68.69 305 GLY A N 1
ATOM 2357 C CA . GLY A 1 305 ? 15.161 -6.998 13.730 1.00 68.69 305 GLY A CA 1
ATOM 2358 C C . GLY A 1 305 ? 13.981 -7.682 14.410 1.00 68.69 305 GLY A C 1
ATOM 2359 O O . GLY A 1 305 ? 12.882 -7.690 13.877 1.00 68.69 305 GLY A O 1
ATOM 2360 N N . VAL A 1 306 ? 14.214 -8.291 15.572 1.00 65.75 306 VAL A N 1
ATOM 2361 C CA . VAL A 1 306 ? 13.172 -9.053 16.272 1.00 65.75 306 VAL A CA 1
ATOM 2362 C C . VAL A 1 306 ? 12.170 -8.188 17.026 1.00 65.75 306 VAL A C 1
ATOM 2364 O O . VAL A 1 306 ? 11.183 -8.745 17.476 1.00 65.75 306 VAL A O 1
ATOM 2367 N N . GLY A 1 307 ? 12.373 -6.882 17.212 1.00 58.78 307 GLY A N 1
ATOM 2368 C CA . GLY A 1 307 ? 11.356 -6.118 17.925 1.00 58.78 307 GLY A CA 1
ATOM 2369 C C . GLY A 1 307 ? 11.543 -4.615 17.958 1.00 58.78 307 GLY A C 1
ATOM 2370 O O . GLY A 1 307 ? 12.647 -4.083 18.093 1.00 58.78 307 GLY A O 1
ATOM 2371 N N . ASP A 1 308 ? 10.400 -3.949 17.972 1.00 58.62 308 ASP A N 1
ATOM 2372 C CA . ASP A 1 308 ? 10.231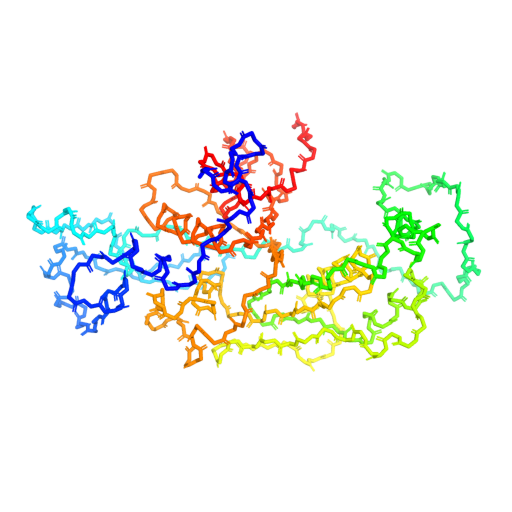 -2.503 17.979 1.00 58.62 308 ASP A CA 1
ATOM 2373 C C . ASP A 1 308 ? 10.493 -1.827 19.336 1.00 58.62 308 ASP A C 1
ATOM 2375 O O . ASP A 1 308 ? 10.342 -0.613 19.476 1.00 58.62 308 ASP A O 1
ATOM 2379 N N . GLY A 1 309 ? 11.000 -2.591 20.311 1.00 53.72 309 GLY A N 1
ATOM 2380 C CA . GLY A 1 309 ? 11.285 -2.121 21.665 1.00 53.72 309 GLY A CA 1
ATOM 2381 C C . GLY A 1 309 ? 12.062 -3.106 22.546 1.00 53.72 309 GLY A C 1
ATOM 2382 O O . GLY A 1 309 ? 11.698 -3.270 23.706 1.00 53.72 309 GLY A O 1
ATOM 2383 N N . CYS A 1 310 ? 13.103 -3.775 22.019 1.00 47.72 310 CYS A N 1
ATOM 2384 C CA . CYS A 1 310 ? 14.115 -4.606 22.725 1.00 47.72 310 CYS A CA 1
ATOM 2385 C C . CYS A 1 310 ? 13.637 -5.626 23.790 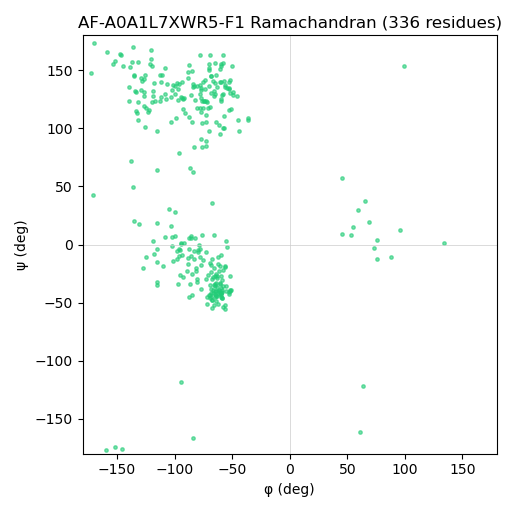1.00 47.72 310 CYS A C 1
ATOM 2387 O O . CYS A 1 310 ? 14.467 -6.184 24.507 1.00 47.72 310 CYS A O 1
ATOM 2389 N N . THR A 1 311 ? 12.337 -5.881 23.935 1.00 54.41 311 THR A N 1
ATOM 2390 C CA . THR A 1 311 ? 11.787 -6.667 25.053 1.00 54.41 311 THR A CA 1
ATOM 2391 C C . THR A 1 311 ? 10.889 -7.813 24.603 1.00 54.41 311 THR A C 1
ATOM 2393 O O . THR A 1 311 ? 10.735 -8.772 25.356 1.00 54.41 311 THR A O 1
ATOM 2396 N N . THR A 1 312 ? 10.350 -7.777 23.380 1.00 58.03 312 THR A N 1
ATOM 2397 C CA . THR A 1 312 ? 9.503 -8.842 22.822 1.00 58.03 312 THR A CA 1
ATOM 2398 C C . THR A 1 312 ? 9.724 -9.012 21.320 1.00 58.03 312 THR A C 1
ATOM 2400 O O . THR A 1 312 ? 10.160 -8.079 20.648 1.00 58.03 312 THR A O 1
ATOM 2403 N N . PHE A 1 313 ? 9.470 -10.230 20.821 1.00 61.56 313 PHE A N 1
ATOM 2404 C CA . PHE A 1 313 ? 9.428 -10.500 19.387 1.00 61.56 313 PHE A CA 1
ATOM 2405 C C . PHE A 1 313 ? 8.172 -9.851 18.795 1.00 61.56 313 PHE A C 1
ATOM 2407 O O . PHE A 1 313 ? 7.072 -10.238 19.189 1.00 61.56 313 PHE A O 1
ATOM 2414 N N . GLN A 1 314 ? 8.328 -8.895 17.883 1.00 63.62 314 GLN A N 1
ATOM 2415 C CA . GLN A 1 314 ? 7.224 -8.216 17.203 1.00 63.62 314 GLN A CA 1
ATOM 2416 C C . GLN A 1 314 ? 7.573 -8.023 15.729 1.00 63.62 314 GLN A C 1
ATOM 2418 O O . GLN A 1 314 ? 8.615 -7.455 15.410 1.00 63.62 314 GLN A O 1
ATOM 2423 N N . ILE A 1 315 ? 6.704 -8.533 14.855 1.00 66.38 315 ILE A N 1
ATOM 2424 C CA . ILE A 1 315 ? 6.736 -8.270 13.414 1.00 66.38 315 ILE A CA 1
ATOM 2425 C C . ILE A 1 315 ? 5.915 -7.003 13.171 1.00 66.38 315 ILE A C 1
ATOM 2427 O O . ILE A 1 315 ? 4.877 -6.816 13.806 1.00 66.38 315 ILE A O 1
ATOM 2431 N N . ASP A 1 316 ? 6.336 -6.166 12.230 1.00 71.44 316 ASP A N 1
ATOM 2432 C CA . ASP A 1 316 ? 5.571 -4.972 11.889 1.00 71.44 316 ASP A CA 1
ATOM 2433 C C . ASP A 1 316 ? 4.262 -5.335 11.170 1.00 71.44 316 ASP A C 1
ATOM 2435 O O . ASP A 1 316 ? 4.201 -6.165 10.262 1.00 71.44 316 ASP A O 1
ATOM 2439 N N . PHE A 1 317 ? 3.176 -4.683 11.554 1.00 72.62 317 PHE A N 1
ATOM 2440 C CA . PHE A 1 317 ? 1.967 -4.579 10.758 1.00 72.62 317 PHE A CA 1
ATOM 2441 C C . PHE A 1 317 ? 2.215 -3.607 9.588 1.00 72.62 317 PHE A C 1
ATOM 2443 O O . PHE A 1 317 ? 2.736 -2.520 9.778 1.00 72.62 317 PHE A O 1
ATOM 2450 N N . SER A 1 318 ? 1.843 -3.889 8.341 1.00 76.56 318 SER A N 1
ATOM 2451 C CA . SER A 1 318 ? 0.960 -4.960 7.866 1.00 76.56 318 SER A CA 1
ATOM 2452 C C . SER A 1 318 ? 1.662 -6.264 7.471 1.00 76.56 318 SER A C 1
ATOM 2454 O O . SER A 1 318 ? 0.983 -7.213 7.075 1.00 76.56 318 SER A O 1
ATOM 2456 N N . ALA A 1 319 ? 2.990 -6.358 7.597 1.00 74.19 319 ALA A N 1
ATOM 2457 C CA . ALA A 1 319 ? 3.719 -7.597 7.320 1.00 74.19 319 ALA A CA 1
ATOM 2458 C C . ALA A 1 319 ? 3.235 -8.771 8.197 1.00 74.19 319 ALA A C 1
ATOM 2460 O O . ALA A 1 319 ? 3.206 -9.904 7.731 1.00 74.19 319 ALA A O 1
ATOM 2461 N N . SER A 1 320 ? 2.755 -8.536 9.418 1.00 72.94 320 SER A N 1
ATOM 2462 C CA . SER A 1 320 ? 2.192 -9.577 10.294 1.00 72.94 320 SER A CA 1
ATOM 2463 C C . SER A 1 320 ? 0.867 -10.204 9.825 1.00 72.94 320 SER A C 1
ATOM 2465 O O . SER A 1 320 ? 0.513 -11.293 10.291 1.00 72.94 320 SER A O 1
ATOM 2467 N N . CYS A 1 321 ? 0.175 -9.627 8.827 1.00 74.56 321 CYS A N 1
ATOM 2468 C CA . CYS A 1 321 ? -1.020 -10.235 8.213 1.00 74.56 321 CYS A CA 1
ATOM 2469 C C . CYS A 1 321 ? -0.749 -11.619 7.574 1.00 74.56 321 CYS A C 1
ATOM 2471 O O . CYS A 1 321 ? -1.674 -12.322 7.169 1.00 74.56 321 CYS A O 1
ATOM 2473 N N . LEU A 1 322 ? 0.526 -12.011 7.492 1.00 61.59 322 LEU A N 1
ATOM 2474 C CA . LEU A 1 322 ? 1.055 -13.295 7.037 1.00 61.59 322 LEU A CA 1
ATOM 2475 C C . LEU A 1 322 ? 0.664 -14.514 7.858 1.00 61.59 322 LEU A C 1
ATOM 2477 O O . LEU A 1 322 ? 0.662 -15.617 7.313 1.00 61.59 322 LEU A O 1
ATOM 2481 N N . SER A 1 323 ? 0.372 -14.350 9.149 1.00 51.31 323 SER A N 1
ATOM 2482 C CA . SER A 1 323 ? 0.093 -15.497 10.026 1.00 51.31 323 SER A CA 1
ATOM 2483 C C . SER A 1 323 ? -1.118 -16.324 9.561 1.00 51.31 323 SER A C 1
ATOM 2485 O O . SER A 1 323 ? -1.178 -17.516 9.860 1.00 51.31 323 SER A O 1
ATOM 2487 N N . ASP A 1 324 ? -1.976 -15.740 8.712 1.00 40.56 324 ASP A N 1
ATOM 2488 C CA . ASP A 1 324 ? -3.108 -16.395 8.051 1.00 40.56 324 ASP A CA 1
ATOM 2489 C C . ASP A 1 324 ? -3.036 -16.405 6.500 1.00 40.56 324 ASP A C 1
ATOM 2491 O O . ASP A 1 324 ? -3.981 -16.877 5.857 1.00 40.56 324 ASP A O 1
ATOM 2495 N N . LEU A 1 325 ? -1.960 -15.903 5.856 1.00 46.81 325 LEU A N 1
ATOM 2496 C CA . LEU A 1 325 ? -1.956 -15.611 4.408 1.00 46.81 325 LEU A CA 1
ATOM 2497 C C . LEU A 1 325 ? -0.680 -15.963 3.623 1.00 46.81 325 LEU A C 1
ATOM 2499 O O . LEU A 1 325 ? 0.405 -15.534 3.993 1.00 46.81 325 LEU A O 1
ATOM 2503 N N . PRO A 1 326 ? -0.814 -16.581 2.428 1.00 44.94 326 PRO A N 1
ATOM 2504 C CA . PRO A 1 326 ? 0.249 -16.660 1.419 1.00 44.94 326 PRO A CA 1
ATOM 2505 C C . PRO A 1 326 ? 0.308 -15.434 0.474 1.00 44.94 326 PRO A C 1
ATOM 2507 O O . PRO A 1 326 ? 0.995 -15.486 -0.539 1.00 44.94 326 PRO A O 1
ATOM 2510 N N . VAL A 1 327 ? -0.481 -14.380 0.733 1.00 45.69 327 VAL A N 1
ATOM 2511 C CA . VAL A 1 327 ? -0.730 -13.238 -0.186 1.00 45.69 327 VAL A CA 1
ATOM 2512 C C . VAL A 1 327 ? 0.150 -12.027 0.120 1.00 45.69 327 VAL A C 1
ATOM 2514 O O . VAL A 1 327 ? 0.542 -11.287 -0.782 1.00 45.69 327 VAL A O 1
ATOM 2517 N N . VAL A 1 328 ? 0.434 -11.820 1.401 1.00 50.69 328 VAL A N 1
ATOM 2518 C CA . VAL A 1 328 ? 1.468 -10.891 1.839 1.00 50.69 328 VAL A CA 1
ATOM 2519 C C . VAL A 1 328 ? 2.779 -11.680 1.791 1.00 50.69 328 VAL A C 1
ATOM 2521 O O . VAL A 1 328 ? 2.765 -12.899 1.955 1.00 50.69 328 VAL A O 1
ATOM 2524 N N . SER A 1 329 ? 3.915 -11.048 1.531 1.00 47.38 329 SER A N 1
ATOM 2525 C CA . SER A 1 329 ? 5.218 -11.631 1.855 1.00 47.38 329 SER A CA 1
ATOM 2526 C C . SER A 1 329 ? 6.063 -10.563 2.527 1.00 47.38 329 SER A C 1
ATOM 2528 O O . SER A 1 329 ? 6.114 -9.427 2.054 1.00 47.38 329 SER A O 1
ATOM 2530 N N . ALA A 1 330 ? 6.668 -10.914 3.659 1.00 46.53 330 ALA A N 1
ATOM 2531 C CA . ALA A 1 330 ? 7.630 -10.062 4.331 1.00 46.53 330 ALA A CA 1
ATOM 2532 C C . ALA A 1 330 ? 9.022 -10.454 3.851 1.00 46.53 330 ALA A C 1
ATOM 2534 O O . ALA A 1 330 ? 9.412 -11.623 3.950 1.00 46.53 330 ALA A O 1
ATOM 2535 N N . SER A 1 331 ? 9.794 -9.489 3.361 1.00 38.75 331 SER A N 1
ATOM 2536 C CA . SER A 1 331 ? 11.232 -9.677 3.203 1.00 38.75 331 SER A CA 1
ATOM 2537 C C . SER A 1 331 ? 11.855 -9.649 4.596 1.00 38.75 331 SER A C 1
ATOM 2539 O O . SER A 1 331 ? 12.185 -8.582 5.098 1.00 38.75 331 SER A O 1
ATOM 2541 N N . ALA A 1 332 ? 11.946 -10.806 5.254 1.00 28.95 332 ALA A N 1
ATOM 2542 C CA . ALA A 1 332 ? 12.531 -10.903 6.588 1.00 28.95 332 ALA A CA 1
ATOM 2543 C C . ALA A 1 332 ? 13.935 -10.267 6.606 1.00 28.95 332 ALA A C 1
ATOM 2545 O O . ALA A 1 332 ? 14.749 -10.593 5.730 1.00 28.95 332 ALA A O 1
ATOM 2546 N N . PRO A 1 333 ? 14.291 -9.441 7.608 1.00 29.62 333 PRO A N 1
ATOM 2547 C CA . PRO A 1 333 ? 15.683 -9.155 7.846 1.00 29.62 333 PRO A CA 1
ATOM 2548 C C . PRO A 1 333 ? 16.274 -10.468 8.357 1.00 29.62 333 PRO A C 1
ATOM 2550 O O . PRO A 1 333 ? 15.633 -11.242 9.078 1.00 29.62 333 PRO A O 1
ATOM 2553 N N . VAL A 1 334 ? 17.521 -10.743 7.998 1.00 27.31 334 VAL A N 1
ATOM 2554 C CA . VAL A 1 334 ? 18.292 -11.752 8.719 1.00 27.31 334 VAL A CA 1
ATOM 2555 C C . VAL A 1 334 ? 18.222 -11.368 10.195 1.00 27.31 334 VAL A C 1
ATOM 2557 O O . VAL A 1 334 ? 18.691 -10.295 10.568 1.00 27.31 334 VAL A O 1
ATOM 2560 N N . ALA A 1 335 ? 17.597 -12.214 11.015 1.00 26.50 335 ALA A N 1
ATOM 2561 C CA . ALA A 1 335 ? 17.592 -12.048 12.456 1.00 26.50 335 ALA A CA 1
ATOM 2562 C C . ALA A 1 335 ? 19.052 -12.048 12.916 1.00 26.50 335 ALA A C 1
ATOM 2564 O O . ALA A 1 335 ? 19.693 -13.098 12.981 1.00 26.50 335 ALA A O 1
ATOM 2565 N N . ILE A 1 336 ? 19.603 -10.864 13.170 1.00 23.45 336 ILE A N 1
ATOM 2566 C CA . ILE A 1 336 ? 20.845 -10.737 13.915 1.00 23.45 336 ILE A CA 1
ATOM 2567 C C . ILE A 1 336 ? 20.398 -10.745 15.377 1.00 23.45 336 ILE A C 1
ATOM 2569 O O . ILE A 1 336 ? 19.777 -9.772 15.811 1.00 23.45 336 ILE A O 1
ATOM 2573 N N . PRO A 1 337 ? 20.610 -11.845 16.122 1.00 23.19 337 PRO A N 1
ATOM 2574 C CA . PRO A 1 337 ? 20.371 -11.823 17.555 1.00 23.19 337 PRO A CA 1
ATOM 2575 C C . PRO A 1 337 ? 21.229 -10.712 18.169 1.00 23.19 337 PRO A C 1
ATOM 2577 O O . PRO A 1 337 ? 22.366 -10.502 17.736 1.00 23.19 337 PRO A O 1
ATOM 2580 N N . CYS A 1 338 ? 20.667 -9.991 19.138 1.00 29.91 338 CYS A N 1
ATOM 2581 C CA . CYS A 1 338 ? 21.447 -9.108 19.999 1.00 29.91 338 CYS A CA 1
ATOM 2582 C C . CYS A 1 338 ? 22.597 -9.869 20.671 1.00 29.91 338 CYS A C 1
ATOM 2584 O O . CYS A 1 338 ? 22.400 -11.053 21.032 1.00 29.91 338 CYS A O 1
#

Organism: NCBI:txid576137

Radius of gyration: 22.46 Å; Cα contacts (8 Å, |Δi|>4): 508; chains: 1; bounding box: 67×49×53 Å

pLDDT: mean 71.05, std 20.61, range [23.19, 95.94]